Protein AF-0000000079815074 (afdb_homodimer)

Organism: NCBI:txid265959

Structure (mmCIF, N/CA/C/O backbone):
data_AF-0000000079815074-model_v1
#
loop_
_entity.id
_entity.type
_entity.pdbx_description
1 polymer 'Uncharacterized protein'
#
loop_
_atom_site.group_PDB
_atom_site.id
_atom_site.type_symbol
_atom_site.label_atom_id
_atom_site.label_alt_id
_atom_site.label_comp_id
_atom_site.label_asym_id
_atom_site.label_entity_id
_atom_site.label_seq_id
_atom_site.pdbx_PDB_ins_code
_atom_site.Cartn_x
_atom_site.Cartn_y
_atom_site.Cartn_z
_atom_site.occupancy
_atom_site.B_iso_or_equiv
_atom_site.auth_seq_id
_atom_site.auth_comp_id
_atom_site.auth_asym_id
_atom_site.auth_atom_id
_atom_site.pdbx_PDB_model_num
ATOM 1 N N . MET A 1 1 ? 17.203 -16.328 -43.562 1 26.14 1 MET A N 1
ATOM 2 C CA . MET A 1 1 ? 16.719 -14.969 -43.312 1 26.14 1 MET A CA 1
ATOM 3 C C . MET A 1 1 ? 17.016 -14.547 -41.875 1 26.14 1 MET A C 1
ATOM 5 O O . MET A 1 1 ? 16.625 -15.234 -40.938 1 26.14 1 MET A O 1
ATOM 9 N N . ASN A 1 2 ? 18.062 -13.672 -41.562 1 26.28 2 ASN A N 1
ATOM 10 C CA . ASN A 1 2 ? 18.766 -13.297 -40.312 1 26.28 2 ASN A CA 1
ATOM 11 C C . ASN A 1 2 ? 17.875 -12.516 -39.375 1 26.28 2 ASN A C 1
ATOM 13 O O . ASN A 1 2 ? 17.391 -11.43 -39.719 1 26.28 2 ASN A O 1
ATOM 17 N N . VAL A 1 3 ? 17.094 -13.117 -38.5 1 28 3 VAL A N 1
ATOM 18 C CA . VAL A 1 3 ? 16.234 -12.484 -37.5 1 28 3 VAL A CA 1
ATOM 19 C C . VAL A 1 3 ? 17.047 -11.453 -36.719 1 28 3 VAL A C 1
ATOM 21 O O . VAL A 1 3 ? 17.969 -11.812 -36 1 28 3 VAL A O 1
ATOM 24 N N . LEU A 1 4 ? 17.375 -10.25 -37.281 1 28.8 4 LEU A N 1
ATOM 25 C CA . LEU A 1 4 ? 18.016 -9.094 -36.688 1 28.8 4 LEU A CA 1
ATOM 26 C C . LEU A 1 4 ? 17.406 -8.797 -35.312 1 28.8 4 LEU A C 1
ATOM 28 O O . LEU A 1 4 ? 16.188 -8.648 -35.188 1 28.8 4 LEU A O 1
ATOM 32 N N . ASP A 1 5 ? 17.922 -9.336 -34.25 1 31.52 5 ASP A N 1
ATOM 33 C CA . ASP A 1 5 ? 17.766 -9.078 -32.812 1 31.52 5 ASP A CA 1
ATOM 34 C C . ASP A 1 5 ? 17.766 -7.582 -32.531 1 31.52 5 ASP A C 1
ATOM 36 O O . ASP A 1 5 ? 18.812 -6.93 -32.562 1 31.52 5 ASP A O 1
ATOM 40 N N . GLU A 1 6 ? 17 -6.742 -33.312 1 31.42 6 GLU A N 1
ATOM 41 C CA . GLU A 1 6 ? 16.984 -5.289 -33.156 1 31.42 6 GLU A CA 1
ATOM 42 C C . GLU A 1 6 ? 16.875 -4.91 -31.672 1 31.42 6 GLU A C 1
ATOM 44 O O . GLU A 1 6 ? 15.844 -5.176 -31.031 1 31.42 6 GLU A O 1
ATOM 49 N N . ASP A 1 7 ? 17.891 -5.047 -30.844 1 33.16 7 ASP A N 1
ATOM 50 C CA . ASP A 1 7 ? 18.203 -4.234 -29.672 1 33.16 7 ASP A CA 1
ATOM 51 C C . ASP A 1 7 ? 17.734 -2.795 -29.859 1 33.16 7 ASP A C 1
ATOM 53 O O . ASP A 1 7 ? 18.453 -1.977 -30.453 1 33.16 7 ASP A O 1
ATOM 57 N N . GLU A 1 8 ? 16.641 -2.494 -30.531 1 34.41 8 GLU A N 1
ATOM 58 C CA . GLU A 1 8 ? 16.219 -1.097 -30.609 1 34.41 8 GLU A CA 1
ATOM 59 C C . GLU A 1 8 ? 16.578 -0.342 -29.328 1 34.41 8 GLU A C 1
ATOM 61 O O . GLU A 1 8 ? 16.266 -0.802 -28.219 1 34.41 8 GLU A O 1
ATOM 66 N N . LEU A 1 9 ? 17.625 0.493 -29.297 1 34.78 9 LEU A N 1
ATOM 67 C CA . LEU A 1 9 ? 18.062 1.602 -28.453 1 34.78 9 LEU A CA 1
ATOM 68 C C . LEU A 1 9 ? 16.859 2.375 -27.922 1 34.78 9 LEU A C 1
ATOM 70 O O . LEU A 1 9 ? 16.25 3.162 -28.641 1 34.78 9 LEU A O 1
ATOM 74 N N . VAL A 1 10 ? 15.773 1.826 -27.594 1 36.22 10 VAL A N 1
ATOM 75 C CA . VAL A 1 10 ? 14.812 2.719 -26.953 1 36.22 10 VAL A CA 1
ATOM 76 C C . VAL A 1 10 ? 15.555 3.754 -26.109 1 36.22 10 VAL A C 1
ATOM 78 O O . VAL A 1 10 ? 16.094 3.43 -25.047 1 36.22 10 VAL A O 1
ATOM 81 N N . PHE A 1 11 ? 16.359 4.578 -26.641 1 40.69 11 PHE A N 1
ATOM 82 C CA . PHE A 1 11 ? 16.828 5.844 -26.078 1 40.69 11 PHE A CA 1
ATOM 83 C C . PHE A 1 11 ? 15.742 6.5 -25.234 1 40.69 11 PHE A C 1
ATOM 85 O O . PHE A 1 11 ? 15.016 7.367 -25.719 1 40.69 11 PHE A O 1
ATOM 92 N N . GLY A 1 12 ? 14.766 5.887 -24.828 1 44.97 12 GLY A N 1
ATOM 93 C CA . GLY A 1 12 ? 13.75 6.59 -24.047 1 44.97 12 GLY A CA 1
ATOM 94 C C . GLY A 1 12 ? 14.336 7.59 -23.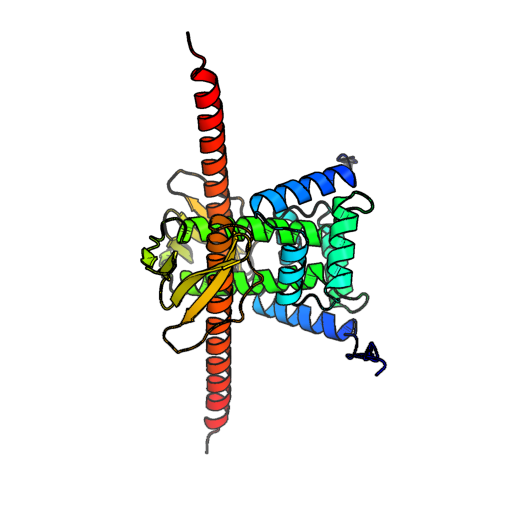062 1 44.97 12 GLY A C 1
ATOM 95 O O . GLY A 1 12 ? 15.469 7.43 -22.609 1 44.97 12 GLY A O 1
ATOM 96 N N . ASN A 1 13 ? 14.219 8.844 -23.312 1 55 13 ASN A N 1
ATOM 97 C CA . ASN A 1 13 ? 14.68 9.969 -22.5 1 55 13 ASN A CA 1
ATOM 98 C C . ASN A 1 13 ? 14.789 9.602 -21.031 1 55 13 ASN A C 1
ATOM 100 O O . ASN A 1 13 ? 13.789 9.242 -20.391 1 55 13 ASN A O 1
ATOM 104 N N . GLU A 1 14 ? 15.992 9.062 -20.688 1 79.56 14 GLU A N 1
ATOM 105 C CA . GLU A 1 14 ? 16.312 8.773 -19.297 1 79.56 14 GLU A CA 1
ATOM 106 C C . GLU A 1 14 ? 15.797 9.875 -18.359 1 79.56 14 GLU A C 1
ATOM 108 O O . GLU A 1 14 ? 16.016 11.055 -18.625 1 79.56 14 GLU A O 1
ATOM 113 N N . ARG A 1 15 ? 14.953 9.594 -17.609 1 88.06 15 ARG A N 1
ATOM 114 C CA . ARG A 1 15 ? 14.422 10.547 -16.641 1 88.06 15 ARG A CA 1
ATOM 115 C C . ARG A 1 15 ? 15.547 11.195 -15.828 1 88.06 15 ARG A C 1
ATOM 117 O O . ARG A 1 15 ? 16.438 10.5 -15.328 1 88.06 15 ARG A O 1
ATOM 124 N N . THR A 1 16 ? 15.609 12.547 -15.875 1 94.06 16 THR A N 1
ATOM 125 C CA . THR A 1 16 ? 16.625 13.281 -15.117 1 94.06 16 THR A CA 1
ATOM 126 C C . THR A 1 16 ? 16.266 13.297 -13.633 1 94.06 16 THR A C 1
ATOM 128 O O . THR A 1 16 ? 15.148 12.961 -13.25 1 94.06 16 THR A O 1
ATOM 131 N N . ALA A 1 17 ? 17.219 13.695 -12.859 1 95.25 17 ALA A N 1
ATOM 132 C CA . ALA A 1 17 ? 16.984 13.852 -11.422 1 95.25 17 ALA A CA 1
ATOM 133 C C . ALA A 1 17 ? 15.883 14.867 -11.156 1 95.25 17 ALA A C 1
ATOM 135 O O . ALA A 1 17 ? 15.039 14.656 -10.273 1 95.25 17 ALA A O 1
ATOM 136 N N . GLU A 1 18 ? 15.883 15.859 -11.969 1 95.06 18 GLU A N 1
ATOM 137 C CA . GLU A 1 18 ? 14.891 16.906 -11.789 1 95.06 18 GLU A CA 1
ATOM 138 C C . GLU A 1 18 ? 13.492 16.422 -12.141 1 95.06 18 GLU A C 1
ATOM 140 O O . GLU A 1 18 ? 12.523 16.75 -11.453 1 95.06 18 GLU A O 1
ATOM 145 N N . ASP A 1 19 ? 13.422 15.711 -13.172 1 95.06 19 ASP A N 1
ATOM 146 C CA . ASP A 1 19 ? 12.133 15.133 -13.562 1 95.06 19 ASP A CA 1
ATOM 147 C C . ASP A 1 19 ? 11.578 14.242 -12.453 1 95.06 19 ASP A C 1
ATOM 149 O O . ASP A 1 19 ? 10.398 14.328 -12.109 1 95.06 19 ASP A O 1
ATOM 153 N N . LEU A 1 20 ? 12.414 13.445 -11.961 1 96.81 20 LEU A N 1
ATOM 154 C CA . LEU A 1 20 ? 12.016 12.492 -10.93 1 96.81 20 LEU A CA 1
ATOM 155 C C . LEU A 1 20 ? 11.656 13.219 -9.633 1 96.81 20 LEU A C 1
ATOM 157 O O . LEU A 1 20 ? 10.703 12.836 -8.953 1 96.81 20 LEU A O 1
ATOM 161 N N . ALA A 1 21 ? 12.398 14.227 -9.352 1 97.38 21 ALA A N 1
ATOM 162 C CA . ALA A 1 21 ? 12.086 15.039 -8.18 1 97.38 21 ALA A CA 1
ATOM 163 C C . ALA A 1 21 ? 10.711 15.688 -8.312 1 97.38 21 ALA A C 1
ATOM 165 O O . ALA A 1 21 ? 9.938 15.719 -7.352 1 97.38 21 ALA A O 1
ATOM 166 N N . ALA A 1 22 ? 10.422 16.156 -9.438 1 97.06 22 ALA A N 1
ATOM 167 C CA . ALA A 1 22 ? 9.117 16.766 -9.68 1 97.06 22 ALA A CA 1
ATOM 168 C C . ALA A 1 22 ? 7.996 15.75 -9.492 1 97.06 22 ALA A C 1
ATOM 170 O O . ALA A 1 22 ? 6.961 16.062 -8.898 1 97.06 22 ALA A O 1
ATOM 171 N N . ASP A 1 23 ? 8.242 14.594 -10.008 1 95.5 23 ASP A N 1
ATOM 172 C CA . ASP A 1 23 ? 7.27 13.516 -9.836 1 95.5 23 ASP A CA 1
ATOM 173 C C . ASP A 1 23 ? 7.051 13.203 -8.359 1 95.5 23 ASP A C 1
ATOM 175 O O . ASP A 1 23 ? 5.91 13.023 -7.918 1 95.5 23 ASP A O 1
ATOM 179 N N . MET A 1 24 ? 8.125 13.156 -7.652 1 97.06 24 MET A N 1
ATOM 180 C CA . MET A 1 24 ? 8.055 12.875 -6.223 1 97.06 24 MET A CA 1
ATOM 181 C C . MET A 1 24 ? 7.328 13.992 -5.48 1 97.06 24 MET A C 1
ATOM 183 O O . MET A 1 24 ? 6.5 13.727 -4.609 1 97.06 24 MET A O 1
ATOM 187 N N . ARG A 1 25 ? 7.586 15.203 -5.824 1 97.31 25 ARG A N 1
ATOM 188 C CA . ARG A 1 25 ? 6.906 16.344 -5.203 1 97.31 25 ARG A CA 1
ATOM 189 C C . ARG A 1 25 ? 5.406 16.281 -5.473 1 97.31 25 ARG A C 1
ATOM 191 O O . ARG A 1 25 ? 4.602 16.562 -4.574 1 97.31 25 ARG A O 1
ATOM 198 N N . ARG A 1 26 ? 5.035 15.922 -6.656 1 95.56 26 ARG A N 1
ATOM 199 C CA . ARG A 1 26 ? 3.623 15.797 -7.004 1 95.56 26 ARG A CA 1
ATOM 200 C C . ARG A 1 26 ? 2.953 14.703 -6.188 1 95.56 26 ARG A C 1
ATOM 202 O O . ARG A 1 26 ? 1.833 14.875 -5.703 1 95.56 26 ARG A O 1
ATOM 209 N N . ALA A 1 27 ? 3.645 13.625 -6.066 1 95.19 27 ALA A N 1
ATOM 210 C CA . ALA A 1 27 ? 3.098 12.508 -5.297 1 95.19 27 ALA A CA 1
ATOM 211 C C . ALA A 1 27 ? 2.92 12.891 -3.83 1 95.19 27 ALA A C 1
ATOM 213 O O . ALA A 1 27 ? 1.887 12.594 -3.225 1 95.19 27 ALA A O 1
ATOM 214 N N . LEU A 1 28 ? 3.932 13.539 -3.273 1 94.62 28 LEU A N 1
ATOM 215 C CA . LEU A 1 28 ? 3.836 13.961 -1.883 1 94.62 28 LEU A CA 1
ATOM 216 C C . LEU A 1 28 ? 2.711 14.977 -1.702 1 94.62 28 LEU A C 1
ATOM 218 O O . LEU A 1 28 ? 2.004 14.953 -0.691 1 94.62 28 LEU A O 1
ATOM 222 N N . ALA A 1 29 ? 2.547 15.828 -2.693 1 92.44 29 ALA A N 1
ATOM 223 C CA . ALA A 1 29 ? 1.45 16.797 -2.648 1 92.44 29 ALA A CA 1
ATOM 224 C C . ALA A 1 29 ? 0.098 16.078 -2.658 1 92.44 29 ALA A C 1
ATOM 226 O O . ALA A 1 29 ? -0.805 16.453 -1.901 1 92.44 29 ALA A O 1
ATOM 227 N N . ASN A 1 30 ? -0.013 15.086 -3.465 1 88.94 30 ASN A N 1
ATOM 228 C CA . ASN A 1 30 ? -1.236 14.289 -3.51 1 88.94 30 ASN A CA 1
ATOM 229 C C . ASN A 1 30 ? -1.518 13.617 -2.17 1 88.94 30 ASN A C 1
ATOM 231 O O . ASN A 1 30 ? -2.674 13.484 -1.77 1 88.94 30 ASN A O 1
ATOM 235 N N . LEU A 1 31 ? -0.502 13.227 -1.513 1 90.81 31 LEU A N 1
ATOM 236 C CA . LEU A 1 31 ? -0.623 12.578 -0.213 1 90.81 31 LEU A CA 1
ATOM 237 C C . LEU A 1 31 ? -0.876 13.602 0.887 1 90.81 31 LEU A C 1
ATOM 239 O O . LEU A 1 31 ? -1.298 13.25 1.989 1 90.81 31 LEU A O 1
ATOM 243 N N . GLN A 1 32 ? -0.434 14.891 0.529 1 88.88 32 GLN A N 1
ATOM 244 C CA . GLN A 1 32 ? -0.38 15.938 1.542 1 88.88 32 GLN A CA 1
ATOM 245 C C . GLN A 1 32 ? 0.582 15.57 2.668 1 88.88 32 GLN A C 1
ATOM 247 O O . GLN A 1 32 ? 0.253 15.719 3.846 1 88.88 32 GLN A O 1
ATOM 252 N N . TRP A 1 33 ? 1.681 14.992 2.277 1 90.38 33 TRP A N 1
ATOM 253 C CA . TRP A 1 33 ? 2.729 14.586 3.205 1 90.38 33 TRP A CA 1
ATOM 254 C C . TRP A 1 33 ? 3.961 15.469 3.066 1 90.38 33 TRP A C 1
ATOM 256 O O . TRP A 1 33 ? 4.316 15.883 1.959 1 90.38 33 TRP A O 1
ATOM 266 N N . THR A 1 34 ? 4.535 15.695 4.207 1 91.19 34 THR A N 1
ATOM 267 C CA . THR A 1 34 ? 5.875 16.266 4.207 1 91.19 34 THR A CA 1
ATOM 268 C C . THR A 1 34 ? 6.93 15.172 4.082 1 91.19 34 THR A C 1
ATOM 270 O O . THR A 1 34 ? 6.625 13.992 4.254 1 91.19 34 THR A O 1
ATOM 273 N N . PRO A 1 35 ? 8.125 15.594 3.779 1 95.38 35 PRO A N 1
ATOM 274 C CA . PRO A 1 35 ? 9.203 14.602 3.781 1 95.38 35 PRO A CA 1
ATOM 275 C C . PRO A 1 35 ? 9.32 13.867 5.113 1 95.38 35 PRO A C 1
ATOM 277 O O . PRO A 1 35 ? 9.633 12.672 5.137 1 95.38 35 PRO A O 1
ATOM 280 N N . VAL A 1 36 ? 9.031 14.492 6.141 1 93.38 36 VAL A N 1
ATOM 281 C CA . VAL A 1 36 ? 9.117 13.906 7.473 1 93.38 36 VAL A CA 1
ATOM 282 C C . VAL A 1 36 ? 8.047 12.82 7.629 1 93.38 36 VAL A C 1
ATOM 284 O O . VAL A 1 36 ? 8.312 11.75 8.188 1 93.38 36 VAL A O 1
ATOM 287 N N . ASP A 1 37 ? 6.875 13.07 7.105 1 89.38 37 ASP A N 1
ATOM 288 C CA . ASP A 1 37 ? 5.809 12.07 7.152 1 89.38 37 ASP A CA 1
ATOM 289 C C . ASP A 1 37 ? 6.203 10.805 6.395 1 89.38 37 ASP A C 1
ATOM 291 O O . ASP A 1 37 ? 5.941 9.695 6.855 1 89.38 37 ASP A O 1
ATOM 295 N N . LEU A 1 38 ? 6.777 11.023 5.289 1 95 38 LEU A N 1
ATOM 296 C CA . LEU A 1 38 ? 7.227 9.883 4.492 1 95 38 LEU A CA 1
ATOM 297 C C . LEU A 1 38 ? 8.297 9.094 5.234 1 95 38 LEU A C 1
ATOM 299 O O . LEU A 1 38 ? 8.258 7.859 5.262 1 95 38 LEU A O 1
ATOM 303 N N . ALA A 1 39 ? 9.211 9.797 5.82 1 96.12 39 ALA A N 1
ATOM 304 C CA . ALA A 1 39 ? 10.258 9.133 6.594 1 96.12 39 ALA A CA 1
ATOM 305 C C . ALA A 1 39 ? 9.656 8.305 7.727 1 96.12 39 ALA A C 1
ATOM 307 O O . ALA A 1 39 ? 10.062 7.16 7.949 1 96.12 39 ALA A O 1
ATOM 308 N N . ASP A 1 40 ? 8.688 8.859 8.367 1 90.88 40 ASP A N 1
ATOM 309 C CA . ASP A 1 40 ? 8.008 8.141 9.445 1 90.88 40 ASP A CA 1
ATOM 310 C C . ASP A 1 40 ? 7.34 6.875 8.93 1 90.88 40 ASP A C 1
ATOM 312 O O . ASP A 1 40 ? 7.414 5.82 9.562 1 90.88 40 ASP A O 1
ATOM 316 N N . ARG A 1 41 ? 6.711 7.02 7.848 1 91.62 41 ARG A N 1
ATOM 317 C CA . ARG A 1 41 ? 6.035 5.867 7.258 1 91.62 41 ARG A CA 1
ATOM 318 C C . ARG A 1 41 ? 7.035 4.777 6.887 1 91.62 41 ARG A C 1
ATOM 320 O O . ARG A 1 41 ? 6.789 3.592 7.121 1 91.62 41 ARG A O 1
ATOM 327 N N . MET A 1 42 ? 8.125 5.16 6.312 1 95.69 42 MET A N 1
ATOM 328 C CA . MET A 1 42 ? 9.156 4.199 5.918 1 95.69 42 MET A CA 1
ATOM 329 C C . MET A 1 42 ? 9.695 3.453 7.133 1 95.69 42 MET A C 1
ATOM 331 O O . MET A 1 42 ? 9.844 2.23 7.098 1 95.69 42 MET A O 1
ATOM 335 N N . VAL A 1 43 ? 9.867 4.133 8.219 1 93.19 43 VAL A N 1
ATOM 336 C CA . VAL A 1 43 ? 10.32 3.5 9.453 1 93.19 43 VAL A CA 1
ATOM 337 C C . VAL A 1 43 ? 9.266 2.504 9.938 1 93.19 43 VAL A C 1
ATOM 339 O O . VAL A 1 43 ? 9.594 1.368 10.289 1 93.19 43 VAL A O 1
ATOM 342 N N . SER A 1 44 ? 8.055 2.928 9.891 1 88.19 44 SER A N 1
ATOM 343 C CA . SER A 1 44 ? 6.973 2.07 10.367 1 88.19 44 SER A CA 1
ATOM 344 C C . SER A 1 44 ? 6.84 0.815 9.508 1 88.19 44 SER A C 1
ATOM 346 O O . SER A 1 44 ? 6.309 -0.199 9.961 1 88.19 44 SER A O 1
ATOM 348 N N . LEU A 1 45 ? 7.367 0.902 8.32 1 92.12 45 LEU A N 1
ATOM 349 C CA . LEU A 1 45 ? 7.254 -0.216 7.387 1 92.12 45 LEU A CA 1
ATOM 350 C C . LEU A 1 45 ? 8.508 -1.081 7.422 1 92.12 45 LEU A C 1
ATOM 352 O O . LEU A 1 45 ? 8.641 -2.018 6.633 1 92.12 45 LEU A O 1
ATOM 356 N N . GLY A 1 46 ? 9.453 -0.666 8.258 1 91 46 GLY A N 1
ATOM 357 C CA . GLY A 1 46 ? 10.57 -1.571 8.492 1 91 46 GLY A CA 1
ATOM 358 C C . GLY A 1 46 ? 11.867 -1.087 7.875 1 91 46 GLY A C 1
ATOM 359 O O . GLY A 1 46 ? 12.859 -1.823 7.84 1 91 46 GLY A O 1
ATOM 360 N N . ASP A 1 47 ? 11.867 0.106 7.219 1 95.38 47 ASP A N 1
ATOM 361 C CA . ASP A 1 47 ? 13.164 0.674 6.855 1 95.38 47 ASP A CA 1
ATOM 362 C C . ASP A 1 47 ? 14.094 0.734 8.062 1 95.38 47 ASP A C 1
ATOM 364 O O . ASP A 1 47 ? 13.805 1.422 9.047 1 95.38 47 ASP A O 1
ATOM 368 N N . TYR A 1 48 ? 15.188 0.053 7.945 1 95.44 48 TYR A N 1
ATOM 369 C CA . TYR A 1 48 ? 16.047 -0.199 9.102 1 95.44 48 TYR A CA 1
ATOM 370 C C . TYR A 1 48 ? 17 0.966 9.336 1 95.44 48 TYR A C 1
ATOM 372 O O . TYR A 1 48 ? 17.703 1 10.344 1 95.44 48 TYR A O 1
ATOM 380 N N . ARG A 1 49 ? 17.094 1.915 8.414 1 94.62 49 ARG A N 1
ATOM 381 C CA . ARG A 1 49 ? 17.969 3.072 8.602 1 94.62 49 ARG A CA 1
ATOM 382 C C . ARG A 1 49 ? 17.391 4.031 9.641 1 94.62 49 ARG A C 1
ATOM 384 O O . ARG A 1 49 ? 16.203 3.961 9.961 1 94.62 49 ARG A O 1
ATOM 391 N N . SER A 1 50 ? 18.234 4.824 10.094 1 94.81 50 SER A N 1
ATOM 392 C CA . SER A 1 50 ? 17.75 5.828 11.031 1 94.81 50 SER A CA 1
ATOM 393 C C . SER A 1 50 ? 16.812 6.82 10.336 1 94.81 50 SER A C 1
ATOM 395 O O . SER A 1 50 ? 16.984 7.113 9.156 1 94.81 50 SER A O 1
ATOM 397 N N . ARG A 1 51 ? 15.953 7.383 11.109 1 93.75 51 ARG A N 1
ATOM 398 C CA . ARG A 1 51 ? 15.023 8.383 10.594 1 93.75 51 ARG A CA 1
ATOM 399 C C . ARG A 1 51 ? 15.773 9.555 9.961 1 93.75 51 ARG A C 1
ATOM 401 O O . ARG A 1 51 ? 15.383 10.055 8.906 1 93.75 51 ARG A O 1
ATOM 408 N N . LYS A 1 52 ? 16.781 9.969 10.625 1 96 52 LYS A N 1
ATOM 409 C CA . LYS A 1 52 ? 17.594 11.078 10.125 1 96 52 LYS A CA 1
ATOM 410 C C . LYS A 1 52 ? 18.188 10.758 8.758 1 96 52 LYS A C 1
ATOM 412 O O . LYS A 1 52 ? 18.156 11.602 7.855 1 96 52 LYS A O 1
ATOM 417 N N . THR A 1 53 ? 18.688 9.578 8.594 1 96.81 53 THR A N 1
ATOM 418 C CA . THR A 1 53 ? 19.281 9.141 7.328 1 96.81 53 THR A CA 1
ATOM 419 C C . THR A 1 53 ? 18.219 9.078 6.23 1 96.81 53 THR A C 1
ATOM 421 O O . THR A 1 53 ? 18.453 9.523 5.109 1 96.81 53 THR A O 1
ATOM 424 N N . ILE A 1 54 ? 17.062 8.547 6.574 1 97.88 54 ILE A N 1
ATOM 425 C CA . ILE A 1 54 ? 15.969 8.438 5.621 1 97.88 54 ILE A CA 1
ATOM 426 C C . ILE A 1 54 ? 15.555 9.828 5.148 1 97.88 54 ILE A C 1
ATOM 428 O O . ILE A 1 54 ? 15.453 10.078 3.947 1 97.88 54 I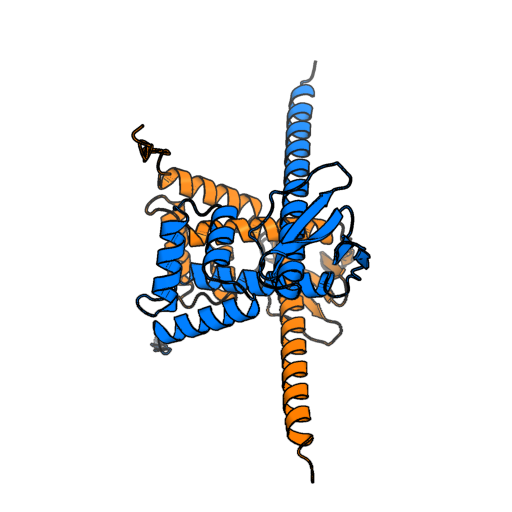LE A O 1
ATOM 432 N N . LEU A 1 55 ? 15.43 10.68 6.125 1 97.81 55 LEU A N 1
ATOM 433 C CA . LEU A 1 55 ? 14.969 12.031 5.82 1 97.81 55 LEU A CA 1
ATOM 434 C C . LEU A 1 55 ? 15.984 12.766 4.953 1 97.81 55 LEU A C 1
ATOM 436 O O . LEU A 1 55 ? 15.609 13.453 4 1 97.81 55 LEU A O 1
ATOM 440 N N . ARG A 1 56 ? 17.203 12.641 5.273 1 97.81 56 ARG A N 1
ATOM 441 C CA . ARG A 1 56 ? 18.25 13.25 4.461 1 97.81 56 ARG A CA 1
ATOM 442 C C . ARG A 1 56 ? 18.188 12.75 3.021 1 97.81 56 ARG A C 1
ATOM 444 O O . ARG A 1 56 ? 18.297 13.531 2.078 1 97.81 56 ARG A O 1
ATOM 451 N N . GLY A 1 57 ? 18.031 11.438 2.846 1 97.44 57 GLY A N 1
ATOM 452 C CA . GLY A 1 57 ? 17.922 10.859 1.517 1 97.44 57 GLY A CA 1
ATOM 453 C C . GLY A 1 57 ? 16.719 11.391 0.745 1 97.44 57 GLY A C 1
ATOM 454 O O . GLY A 1 57 ? 16.828 11.688 -0.446 1 97.44 57 GLY A O 1
ATOM 455 N N . ILE A 1 58 ? 15.633 11.516 1.396 1 98.25 58 ILE A N 1
ATOM 456 C CA . ILE A 1 58 ? 14.422 12.047 0.783 1 98.25 58 ILE A CA 1
ATOM 457 C C . ILE A 1 58 ? 14.656 13.484 0.326 1 98.25 58 ILE A C 1
ATOM 459 O O . ILE A 1 58 ? 14.336 13.836 -0.81 1 98.25 58 ILE A O 1
ATOM 463 N N . ASN A 1 59 ? 15.273 14.266 1.189 1 98.19 59 ASN A N 1
ATOM 464 C CA . ASN A 1 59 ? 15.484 15.68 0.885 1 98.19 59 ASN A CA 1
ATOM 465 C C . ASN A 1 59 ? 16.453 15.867 -0.276 1 98.19 59 ASN A C 1
ATOM 467 O O . ASN A 1 59 ? 16.234 16.703 -1.153 1 98.19 59 ASN A O 1
ATOM 471 N N . ARG A 1 60 ? 17.5 15.109 -0.326 1 98 60 ARG A N 1
ATOM 472 C CA . ARG A 1 60 ? 18.453 15.18 -1.427 1 98 60 ARG A CA 1
ATOM 473 C C . ARG A 1 60 ? 17.781 14.836 -2.754 1 98 60 ARG A C 1
ATOM 475 O O . ARG A 1 60 ? 18.078 15.453 -3.781 1 98 60 ARG A O 1
ATOM 482 N N . ALA A 1 61 ? 16.922 13.883 -2.707 1 97.69 61 ALA A N 1
ATOM 483 C CA . ALA A 1 61 ? 16.188 13.492 -3.908 1 97.69 61 ALA A CA 1
ATOM 484 C C . ALA A 1 61 ? 15.234 14.594 -4.352 1 97.69 61 ALA A C 1
ATOM 486 O O . ALA A 1 61 ? 15.164 14.922 -5.539 1 97.69 61 ALA A O 1
ATOM 487 N N . LEU A 1 62 ? 14.594 15.156 -3.422 1 97.88 62 LEU A N 1
ATOM 488 C CA . LEU A 1 62 ? 13.617 16.188 -3.717 1 97.88 62 LEU A CA 1
ATOM 489 C C . LEU A 1 62 ? 14.297 17.453 -4.254 1 97.88 62 LEU A C 1
ATOM 491 O O . LEU A 1 62 ? 13.711 18.188 -5.047 1 97.88 62 LEU A O 1
ATOM 495 N N . ASP A 1 63 ? 15.516 17.672 -3.873 1 96.94 63 ASP A N 1
ATOM 496 C CA . ASP A 1 63 ? 16.281 18.828 -4.309 1 96.94 63 ASP A CA 1
ATOM 497 C C . ASP A 1 63 ? 16.938 18.594 -5.664 1 96.94 63 ASP A C 1
ATOM 499 O O . ASP A 1 63 ? 17.531 19.484 -6.242 1 96.94 63 ASP A O 1
ATOM 503 N N . GLY A 1 64 ? 16.844 17.406 -6.09 1 95.56 64 GLY A N 1
ATOM 504 C CA . GLY A 1 64 ? 17.422 17.078 -7.387 1 95.56 64 GLY A CA 1
ATOM 505 C C . GLY A 1 64 ? 18.906 16.797 -7.328 1 95.56 64 GLY A C 1
ATOM 506 O O . GLY A 1 64 ? 19.578 16.75 -8.359 1 95.56 64 GLY A O 1
ATOM 507 N N . GLU A 1 65 ? 19.438 16.641 -6.129 1 95.56 65 GLU A N 1
ATOM 508 C CA . GLU A 1 65 ? 20.859 16.375 -5.973 1 95.56 65 GLU A CA 1
ATOM 509 C C . GLU A 1 65 ? 21.203 14.953 -6.426 1 95.56 65 GLU A C 1
ATOM 511 O O . GLU A 1 65 ? 22.312 14.688 -6.895 1 95.56 65 GLU A O 1
ATOM 516 N N . VAL A 1 66 ? 20.266 14.062 -6.148 1 96.12 66 VAL A N 1
ATOM 517 C CA . VAL A 1 66 ? 20.391 12.68 -6.59 1 96.12 66 VAL A CA 1
ATOM 518 C C . VAL A 1 66 ? 19.078 12.227 -7.227 1 96.12 66 VAL A C 1
ATOM 520 O O . VAL A 1 66 ? 18.016 12.789 -6.941 1 96.12 66 VAL A O 1
ATOM 523 N N . LYS A 1 67 ? 19.156 11.25 -8.023 1 96.31 67 LYS A N 1
ATOM 524 C CA . LYS A 1 67 ? 17.938 10.688 -8.594 1 96.31 67 LYS A CA 1
ATOM 525 C C . LYS A 1 67 ? 17.094 10 -7.523 1 96.31 67 LYS A C 1
ATOM 527 O O . LYS A 1 67 ? 17.625 9.289 -6.668 1 96.31 67 LYS A O 1
ATOM 532 N N . VAL A 1 68 ? 15.82 10.266 -7.582 1 97.31 68 VAL A N 1
ATOM 533 C CA . VAL A 1 68 ? 14.914 9.461 -6.773 1 97.31 68 VAL A CA 1
ATOM 534 C C . VAL A 1 68 ? 15.039 7.992 -7.164 1 97.31 68 VAL A C 1
ATOM 536 O O . VAL A 1 68 ? 14.938 7.645 -8.344 1 97.31 68 VAL A O 1
ATOM 539 N N . SER A 1 69 ? 15.305 7.188 -6.211 1 97.06 69 SER A N 1
ATOM 540 C CA . SER A 1 69 ? 15.43 5.773 -6.547 1 97.06 69 SER A CA 1
ATOM 541 C C . SER A 1 69 ? 14.109 5.203 -7.055 1 97.06 69 SER A C 1
ATOM 543 O O . SER A 1 69 ? 13.039 5.672 -6.668 1 97.06 69 SER A O 1
ATOM 545 N N . GLY A 1 70 ? 14.172 4.199 -7.895 1 96.56 70 GLY A N 1
ATOM 546 C CA . GLY A 1 70 ? 12.969 3.531 -8.375 1 96.56 70 GLY A CA 1
ATOM 547 C C . GLY A 1 70 ? 12.125 2.957 -7.254 1 96.56 70 GLY A C 1
ATOM 548 O O . GLY A 1 70 ? 10.891 3.025 -7.301 1 96.56 70 GLY A O 1
ATOM 549 N N . GLU A 1 71 ? 12.766 2.457 -6.234 1 97.25 71 GLU A N 1
ATOM 550 C CA . GLU A 1 71 ? 12.078 1.876 -5.082 1 97.25 71 GLU A CA 1
ATOM 551 C C . GLU A 1 71 ? 11.289 2.936 -4.32 1 97.25 71 GLU A C 1
ATOM 553 O O . GLU A 1 71 ? 10.141 2.705 -3.936 1 97.25 71 GLU A O 1
ATOM 558 N N . LEU A 1 72 ? 11.93 4.027 -4.133 1 98 72 LEU A N 1
ATOM 559 C CA . LEU A 1 72 ? 11.266 5.109 -3.412 1 98 72 LEU A CA 1
ATOM 560 C C . LEU A 1 72 ? 10.07 5.637 -4.199 1 98 72 LEU A C 1
ATOM 562 O O . LEU A 1 72 ? 9.008 5.883 -3.627 1 98 72 LEU A O 1
ATOM 566 N N . LEU A 1 73 ? 10.273 5.785 -5.438 1 97.31 73 LEU A N 1
ATOM 567 C CA . LEU A 1 73 ? 9.18 6.254 -6.289 1 97.31 73 LEU A CA 1
ATOM 568 C C . LEU A 1 73 ? 8.016 5.277 -6.266 1 97.31 73 LEU A C 1
ATOM 570 O O . LEU A 1 73 ? 6.859 5.691 -6.125 1 97.31 73 LEU A O 1
ATOM 574 N N . ALA A 1 74 ? 8.297 4.012 -6.367 1 96.69 74 ALA A N 1
ATOM 575 C CA . ALA A 1 74 ? 7.266 2.982 -6.301 1 96.69 74 ALA A CA 1
ATOM 576 C C . ALA A 1 74 ? 6.527 3.027 -4.965 1 96.69 74 ALA A C 1
ATOM 578 O O . ALA A 1 74 ? 5.301 2.906 -4.922 1 96.69 74 ALA A O 1
ATOM 579 N N . LEU A 1 75 ? 7.27 3.191 -3.928 1 97.38 75 LEU A N 1
ATOM 580 C CA . LEU A 1 75 ? 6.672 3.25 -2.598 1 97.38 75 LEU A CA 1
ATOM 581 C C . LEU A 1 75 ? 5.711 4.43 -2.482 1 97.38 75 LEU A C 1
ATOM 583 O O . LEU A 1 75 ? 4.578 4.27 -2.031 1 97.38 75 LEU A O 1
ATOM 587 N N . VAL A 1 76 ? 6.145 5.555 -2.906 1 97.12 76 VAL A N 1
ATOM 588 C CA . VAL A 1 76 ? 5.328 6.758 -2.766 1 97.12 76 VAL A CA 1
ATOM 589 C C . VAL A 1 76 ? 4.078 6.637 -3.635 1 97.12 76 VAL A C 1
ATOM 591 O O . VAL A 1 76 ? 2.98 7.012 -3.211 1 97.12 76 VAL A O 1
ATOM 594 N N . HIS A 1 77 ? 4.234 6.09 -4.801 1 94.56 77 HIS A N 1
ATOM 595 C CA . HIS A 1 77 ? 3.078 5.891 -5.668 1 94.56 77 HIS A CA 1
ATOM 596 C C . HIS A 1 77 ? 2.104 4.887 -5.062 1 94.56 77 HIS A C 1
ATOM 598 O O . HIS A 1 77 ? 0.886 5.051 -5.172 1 94.56 77 HIS A O 1
ATOM 604 N N . GLN A 1 78 ? 2.625 3.902 -4.461 1 93.5 78 GLN A N 1
ATOM 605 C CA . GLN A 1 78 ? 1.764 2.961 -3.756 1 93.5 78 GLN A CA 1
ATOM 606 C C . GLN A 1 78 ? 0.995 3.652 -2.633 1 93.5 78 GLN A C 1
ATOM 608 O O . GLN A 1 78 ? -0.18 3.357 -2.404 1 93.5 78 GLN A O 1
ATOM 613 N N . MET A 1 79 ? 1.669 4.559 -1.992 1 93.19 79 MET A N 1
ATOM 614 C CA . MET A 1 79 ? 1.02 5.281 -0.901 1 93.19 79 MET A CA 1
ATOM 615 C C . MET A 1 79 ? -0.105 6.164 -1.427 1 93.19 79 MET A C 1
ATOM 617 O O . MET A 1 79 ? -1.136 6.324 -0.771 1 93.19 79 MET A O 1
ATOM 621 N N . VAL A 1 80 ? 0.101 6.727 -2.562 1 92.19 80 VAL A N 1
ATOM 622 C CA . VAL A 1 80 ? -0.937 7.551 -3.17 1 92.19 80 VAL A CA 1
ATOM 623 C C . VAL A 1 80 ? -2.164 6.695 -3.477 1 92.19 80 VAL A C 1
ATOM 625 O O . VAL A 1 80 ? -3.295 7.098 -3.195 1 92.19 80 VAL A O 1
ATOM 628 N N . ARG A 1 81 ? -1.913 5.52 -4.051 1 88.88 81 ARG A N 1
ATOM 629 C CA . ARG A 1 81 ? -3.008 4.598 -4.34 1 88.88 81 ARG A CA 1
ATOM 630 C C . ARG A 1 81 ? -3.73 4.184 -3.064 1 88.88 81 ARG A C 1
ATOM 632 O O . ARG A 1 81 ? -4.961 4.109 -3.037 1 88.88 81 ARG A O 1
ATOM 639 N N . PHE A 1 82 ? -2.973 3.988 -2.104 1 88 82 PHE A N 1
ATOM 640 C CA . PHE A 1 82 ? -3.504 3.617 -0.798 1 88 82 PHE A CA 1
ATOM 641 C C . PHE A 1 82 ? -4.387 4.727 -0.239 1 88 82 PHE A C 1
ATOM 643 O O . PHE A 1 82 ? -5.496 4.465 0.231 1 88 82 PHE A O 1
ATOM 650 N N . LYS A 1 83 ? -3.93 5.852 -0.279 1 88.75 83 LYS A N 1
ATOM 651 C CA . LYS A 1 83 ? -4.703 6.988 0.206 1 88.75 83 LYS A CA 1
ATOM 652 C C . LYS A 1 83 ? -6.016 7.125 -0.557 1 88.75 83 LYS A C 1
ATOM 654 O O . LYS A 1 83 ? -7.062 7.398 0.039 1 88.75 83 LYS A O 1
ATOM 659 N N . ARG A 1 84 ? -5.941 7.012 -1.831 1 87.81 84 ARG A N 1
ATOM 660 C CA . ARG A 1 84 ? -7.145 7.113 -2.65 1 87.81 84 ARG A CA 1
ATOM 661 C C . ARG A 1 84 ? -8.195 6.09 -2.219 1 87.81 84 ARG A C 1
ATOM 663 O O . ARG A 1 84 ? -9.383 6.41 -2.133 1 87.81 84 ARG A O 1
ATOM 670 N N . ARG A 1 85 ? -7.801 4.973 -1.942 1 84.5 85 ARG A N 1
ATOM 671 C CA . ARG A 1 85 ? -8.703 3.928 -1.48 1 84.5 85 ARG A CA 1
ATOM 672 C C . ARG A 1 85 ? -9.32 4.293 -0.135 1 84.5 85 ARG A C 1
ATOM 674 O O . ARG A 1 85 ? -10.523 4.086 0.082 1 84.5 85 ARG A O 1
ATOM 681 N N . LEU A 1 86 ? -8.445 4.75 0.723 1 87.75 86 LEU A N 1
ATOM 682 C CA . LEU A 1 86 ? -8.938 5.129 2.043 1 87.75 86 LEU A CA 1
ATOM 683 C C . LEU A 1 86 ? -9.992 6.227 1.937 1 87.75 86 LEU A C 1
ATOM 685 O O . LEU A 1 86 ? -11.016 6.18 2.623 1 87.75 86 LEU A O 1
ATOM 689 N N . LEU A 1 87 ? -9.719 7.133 1.06 1 87.06 87 LEU A N 1
ATOM 690 C CA . LEU A 1 87 ? -10.656 8.234 0.881 1 87.06 87 LEU A CA 1
ATOM 691 C C . LEU A 1 87 ? -11.961 7.734 0.268 1 87.06 87 LEU A C 1
ATOM 693 O O . LEU A 1 87 ? -13.039 8.227 0.609 1 87.06 87 LEU A O 1
ATOM 697 N N . ASN A 1 88 ? -11.852 6.832 -0.6 1 83.12 88 ASN A N 1
ATOM 698 C CA . ASN A 1 88 ? -13.039 6.242 -1.194 1 83.12 88 ASN A CA 1
ATOM 699 C C . ASN A 1 88 ? -13.867 5.48 -0.16 1 83.12 88 ASN A C 1
ATOM 701 O O . ASN A 1 88 ? -15.094 5.453 -0.235 1 83.12 88 ASN A O 1
ATOM 705 N N . ASN A 1 89 ? -13.25 4.855 0.742 1 83.25 89 ASN A N 1
ATOM 706 C CA . ASN A 1 89 ? -13.914 4.043 1.754 1 83.25 89 ASN A CA 1
ATOM 707 C C . ASN A 1 89 ? -14.477 4.902 2.885 1 83.25 89 ASN A C 1
ATOM 709 O O . ASN A 1 89 ? -15.547 4.617 3.414 1 83.25 89 ASN A O 1
ATOM 713 N N . TYR A 1 90 ? -13.664 5.941 3.227 1 90.19 90 TYR A N 1
ATOM 714 C CA . TYR A 1 90 ? -13.984 6.617 4.48 1 90.19 90 TYR A CA 1
ATOM 715 C C . TYR A 1 90 ? -14.234 8.102 4.246 1 90.19 90 TYR A C 1
ATOM 717 O O . TYR A 1 90 ? -14.562 8.836 5.184 1 90.19 90 TYR A O 1
ATOM 725 N N . GLY A 1 91 ? -14.086 8.586 3.098 1 86.75 91 GLY A N 1
ATOM 726 C CA . GLY A 1 91 ? -14.18 10.008 2.807 1 86.75 91 GLY A CA 1
ATOM 727 C C . GLY A 1 91 ? -15.5 10.625 3.217 1 86.75 91 GLY A C 1
ATOM 728 O O . GLY A 1 91 ? -15.578 11.82 3.506 1 86.75 91 GLY A O 1
ATOM 729 N N . ASP A 1 92 ? -16.5 9.758 3.301 1 89.69 92 ASP A N 1
ATOM 730 C CA . ASP A 1 92 ? -17.844 10.266 3.59 1 89.69 92 ASP A CA 1
ATOM 731 C C . ASP A 1 92 ? -18.188 10.102 5.066 1 89.69 92 ASP A C 1
ATOM 733 O O . ASP A 1 92 ? -19.328 10.312 5.473 1 89.69 92 ASP A O 1
ATOM 737 N N . VAL A 1 93 ? -17.203 9.75 5.781 1 93.88 93 VAL A N 1
ATOM 738 C CA . VAL A 1 93 ? -17.422 9.609 7.215 1 93.88 93 VAL A CA 1
ATOM 739 C C . VAL A 1 93 ? -17.906 10.938 7.793 1 93.88 93 VAL A C 1
ATOM 741 O O . VAL A 1 93 ? -17.375 12 7.457 1 93.88 93 VAL A O 1
ATOM 744 N N . VAL A 1 94 ? -18.938 10.828 8.609 1 95 94 VAL A N 1
ATOM 745 C CA . VAL A 1 94 ? -19.5 12.016 9.242 1 95 94 VAL A CA 1
ATOM 746 C C . VAL A 1 94 ? -18.828 12.25 10.594 1 95 94 VAL A C 1
ATOM 748 O O . VAL A 1 94 ? -18.828 11.375 11.453 1 95 94 VAL A O 1
ATOM 751 N N . TRP A 1 95 ? -18.281 13.406 10.695 1 97.12 95 TRP A N 1
ATOM 752 C CA . TRP A 1 95 ? -17.578 13.797 11.922 1 97.12 95 TRP A CA 1
ATOM 753 C C . TRP A 1 95 ? -18.484 14.641 12.82 1 97.12 95 TRP A C 1
ATOM 755 O O . TRP A 1 95 ? -19.219 15.508 12.328 1 97.12 95 TRP A O 1
ATOM 765 N N . THR A 1 96 ? -18.484 14.312 14.055 1 97.69 96 THR A N 1
ATOM 766 C CA . THR A 1 96 ? -19.203 15.109 15.047 1 97.69 96 THR A CA 1
ATOM 767 C C . THR A 1 96 ? -18.234 16 15.812 1 97.69 96 THR A C 1
ATOM 769 O O . THR A 1 96 ? -17.219 15.539 16.328 1 97.69 96 THR A O 1
ATOM 772 N N . GLU A 1 97 ? -18.625 17.25 15.875 1 97.25 97 GLU A N 1
ATOM 773 C CA . GLU A 1 97 ? -17.828 18.172 16.672 1 97.25 97 GLU A CA 1
ATOM 774 C C . GLU A 1 97 ? -18.266 18.172 18.141 1 97.25 97 GLU A C 1
ATOM 776 O O . GLU A 1 97 ? -19.453 18.266 18.438 1 97.25 97 GLU A O 1
ATOM 781 N N . LEU A 1 98 ? -17.297 17.984 18.922 1 97 98 LEU A N 1
ATOM 782 C CA . LEU A 1 98 ? -17.547 17.969 20.359 1 97 98 LEU A CA 1
ATOM 783 C C . LEU A 1 98 ? -17.375 19.375 20.969 1 97 98 LEU A C 1
ATOM 785 O O . LEU A 1 98 ? -16.906 20.281 20.281 1 97 98 LEU A O 1
ATOM 789 N N . ASP A 1 99 ? -17.719 19.562 22.203 1 96.19 99 ASP A N 1
ATOM 790 C CA . ASP A 1 99 ? -17.734 20.859 22.875 1 96.19 99 ASP A CA 1
ATOM 791 C C . ASP A 1 99 ? -16.312 21.422 23.016 1 96.19 99 ASP A C 1
ATOM 793 O O . ASP A 1 99 ? -16.125 22.641 23 1 96.19 99 ASP A O 1
ATOM 797 N N . ASP A 1 100 ? -15.391 20.547 23.031 1 95.69 100 ASP A N 1
ATOM 798 C CA . ASP A 1 100 ? -14.023 21 23.234 1 95.69 100 ASP A CA 1
ATOM 799 C C . ASP A 1 100 ? -13.336 21.281 21.891 1 95.69 100 ASP A C 1
ATOM 801 O O . ASP A 1 100 ? -12.125 21.516 21.844 1 95.69 100 ASP A O 1
ATOM 805 N N . GLY A 1 101 ? -14.094 21.234 20.875 1 96.44 101 GLY A N 1
ATOM 806 C CA . GLY A 1 101 ? -13.562 21.516 19.547 1 96.44 101 GLY A CA 1
ATOM 807 C C . GLY A 1 101 ? -13.047 20.297 18.828 1 96.44 101 GLY A C 1
ATOM 808 O O . GLY A 1 101 ? -12.648 20.359 17.672 1 96.44 101 GLY A O 1
ATOM 809 N N . SER A 1 102 ? -13.047 19.172 19.562 1 97.75 102 SER A N 1
ATOM 810 C CA . SER A 1 102 ? -12.602 17.938 18.938 1 97.75 102 SER A CA 1
ATOM 811 C C . SER A 1 102 ? -13.641 17.422 17.938 1 97.75 102 SER A C 1
ATOM 813 O O . SER A 1 102 ? -14.82 17.781 18.016 1 97.75 102 SER A O 1
ATOM 815 N N . HIS A 1 103 ? -13.148 16.688 16.984 1 98.19 103 HIS A N 1
ATOM 816 C CA . HIS A 1 103 ? -14.008 15.977 16.047 1 98.19 103 HIS A CA 1
ATOM 817 C C . HIS A 1 103 ? -13.906 14.469 16.234 1 98.19 103 HIS A C 1
ATOM 819 O O . HIS A 1 103 ? -12.805 13.922 16.344 1 98.19 103 HIS A O 1
ATOM 825 N N . THR A 1 104 ? -15.047 13.836 16.312 1 98.19 104 THR A N 1
ATOM 826 C CA . THR A 1 104 ? -15.016 12.398 16.562 1 98.19 104 THR A CA 1
ATOM 827 C C . THR A 1 104 ? -15.906 11.664 15.562 1 98.19 104 THR A C 1
ATOM 829 O O . THR A 1 104 ? -16.828 12.25 14.992 1 98.19 104 THR A O 1
ATOM 832 N N . ALA A 1 105 ? -15.531 10.438 15.227 1 97.81 105 ALA A N 1
ATOM 833 C CA . ALA A 1 105 ? -16.312 9.555 14.367 1 97.81 105 ALA A CA 1
ATOM 834 C C . ALA A 1 105 ? -16.109 8.086 14.75 1 97.81 105 ALA A C 1
ATOM 836 O O . ALA A 1 105 ? -15.055 7.73 15.281 1 97.81 105 ALA A O 1
ATOM 837 N N . ARG A 1 106 ? -17.125 7.355 14.555 1 96.38 106 ARG A N 1
ATOM 838 C CA . ARG A 1 106 ? -17 5.906 14.672 1 96.38 106 ARG A CA 1
ATOM 839 C C . ARG A 1 106 ? -16.828 5.254 13.305 1 96.38 106 ARG A C 1
ATOM 841 O O . ARG A 1 106 ? -17.656 5.453 12.414 1 96.38 106 ARG A O 1
ATOM 848 N N . ILE A 1 107 ? -15.75 4.582 13.172 1 94.19 107 ILE A N 1
ATOM 849 C CA . ILE A 1 107 ? -15.477 3.857 11.938 1 94.19 107 ILE A CA 1
ATOM 850 C C . ILE A 1 107 ? -15.227 2.383 12.25 1 94.19 107 ILE A C 1
ATOM 852 O O . ILE A 1 107 ? -14.219 2.031 12.852 1 94.19 107 ILE A O 1
ATOM 856 N N . GLU A 1 108 ? -16.172 1.532 11.789 1 89.06 108 GLU A N 1
ATOM 857 C CA . GLU A 1 108 ? -16.094 0.116 12.141 1 89.06 108 GLU A CA 1
ATOM 858 C C . GLU A 1 108 ? -15.961 -0.076 13.648 1 89.06 108 GLU A C 1
ATOM 860 O O . GLU A 1 108 ? -16.797 0.395 14.414 1 89.06 108 GLU A O 1
ATOM 865 N N . ASP A 1 109 ? -14.891 -0.685 14.141 1 92.94 109 ASP A N 1
ATOM 866 C CA . ASP A 1 109 ? -14.766 -0.974 15.57 1 92.94 109 ASP A CA 1
ATOM 867 C C . ASP A 1 109 ? -13.859 0.043 16.25 1 92.94 109 ASP A C 1
ATOM 869 O O . ASP A 1 109 ? -13.344 -0.214 17.344 1 92.94 109 ASP A O 1
ATOM 873 N N . PHE A 1 110 ? -13.711 1.182 15.602 1 96.75 110 PHE A N 1
ATOM 874 C CA . PHE A 1 110 ? -12.828 2.197 16.172 1 96.75 110 PHE A CA 1
ATOM 875 C C . PHE A 1 110 ? -13.594 3.488 16.438 1 96.75 110 PHE A C 1
ATOM 877 O O . PHE A 1 110 ? -14.5 3.846 15.68 1 96.75 110 PHE A O 1
ATOM 884 N N . ILE A 1 111 ? -13.219 4.094 17.5 1 97.56 111 ILE A N 1
ATOM 885 C CA . ILE A 1 111 ? -13.562 5.492 17.719 1 97.56 111 ILE A CA 1
ATOM 886 C C . ILE A 1 111 ? -12.367 6.379 17.391 1 97.56 111 ILE A C 1
ATOM 888 O O . ILE A 1 111 ? -11.281 6.203 17.953 1 97.56 111 ILE A O 1
ATOM 892 N N . VAL A 1 112 ? -12.57 7.27 16.469 1 98 112 VAL A N 1
ATOM 893 C CA . VAL A 1 112 ? -11.516 8.18 16.031 1 98 112 VAL A CA 1
ATOM 894 C C . VAL A 1 112 ? -11.805 9.594 16.547 1 98 112 VAL A C 1
ATOM 896 O O . VAL A 1 112 ? -12.898 10.117 16.344 1 98 112 VAL A O 1
ATOM 899 N N . THR A 1 113 ? -10.852 10.141 17.234 1 98.25 113 THR A N 1
ATOM 900 C CA . THR A 1 113 ? -11.016 11.5 17.75 1 98.25 113 THR A CA 1
ATOM 901 C C . THR A 1 113 ? -9.844 12.383 17.328 1 98.25 113 THR A C 1
ATOM 903 O O . THR A 1 113 ? -8.688 12.023 17.531 1 98.25 113 THR A O 1
ATOM 906 N N . LEU A 1 114 ? -10.117 13.438 16.672 1 98.19 114 LEU A N 1
ATOM 907 C CA . LEU A 1 114 ? -9.148 14.477 16.328 1 98.19 114 LEU A CA 1
ATOM 908 C C . LEU A 1 114 ? -9.18 15.617 17.328 1 98.19 114 LEU A C 1
ATOM 910 O O . LEU A 1 114 ? -10.195 16.312 17.453 1 98.19 114 LEU A O 1
ATOM 914 N N . VAL A 1 115 ? -8.125 15.836 18.016 1 98 115 VAL A N 1
ATOM 915 C CA . VAL A 1 115 ? -8.07 16.781 19.125 1 98 115 VAL A CA 1
ATOM 916 C C . VAL A 1 115 ? -7.273 18.016 18.719 1 98 115 VAL A C 1
ATOM 918 O O . VAL A 1 115 ? -6.109 17.906 18.328 1 98 115 VAL A O 1
ATOM 921 N N . PRO A 1 116 ? -7.887 19.188 18.812 1 97.44 116 PRO A N 1
ATOM 922 C CA . PRO A 1 116 ? -7.117 20.406 18.531 1 97.44 116 PRO A CA 1
ATOM 923 C C . PRO A 1 116 ? -6.027 20.672 19.562 1 97.44 116 PRO A C 1
ATOM 925 O O . PRO A 1 116 ? -6.234 20.438 20.75 1 97.44 116 PRO A O 1
ATOM 928 N N . LYS A 1 117 ? -4.891 21.109 19.016 1 95.5 117 LYS A N 1
ATOM 929 C CA . LYS A 1 117 ? -3.758 21.5 19.859 1 95.5 117 LYS A CA 1
ATOM 930 C C . LYS A 1 117 ? -3.307 22.922 19.547 1 95.5 117 LYS A C 1
ATOM 932 O O . LYS A 1 117 ? -3.955 23.625 18.781 1 95.5 117 LYS A O 1
ATOM 937 N N . SER A 1 118 ? -2.273 23.312 20.281 1 92.44 118 SER A N 1
ATOM 938 C CA . SER A 1 118 ? -1.772 24.672 20.094 1 92.44 118 SER A CA 1
ATOM 939 C C . SER A 1 118 ? -1.268 24.891 18.672 1 92.44 118 SER A C 1
ATOM 941 O O . SER A 1 118 ? -0.852 23.938 18.016 1 92.44 118 SER A O 1
ATOM 943 N N . LYS A 1 119 ? -1.398 26.141 18.172 1 93.38 119 LYS A N 1
ATOM 944 C CA . LYS A 1 119 ? -0.847 26.609 16.906 1 93.38 119 LYS A CA 1
ATOM 945 C C . LYS A 1 119 ? -1.534 25.922 15.727 1 93.38 119 LYS A C 1
ATOM 947 O O . LYS A 1 119 ? -0.893 25.625 14.719 1 93.38 119 LYS A O 1
ATOM 952 N N . GLY A 1 120 ? -2.803 25.547 15.992 1 92.12 120 GLY A N 1
ATOM 953 C CA . GLY A 1 120 ? -3.596 25.047 14.883 1 92.12 120 GLY A CA 1
ATOM 954 C C . GLY A 1 120 ? -3.27 23.609 14.516 1 92.12 120 GLY A C 1
ATOM 955 O O . GLY A 1 120 ? -3.639 23.141 13.438 1 92.12 120 GLY A O 1
ATOM 956 N N . ARG A 1 121 ? -2.576 22.953 15.43 1 95.19 121 ARG A N 1
ATOM 957 C CA . ARG A 1 121 ? -2.203 21.562 15.18 1 95.19 121 ARG A CA 1
ATOM 958 C C . ARG A 1 121 ? -3.256 20.594 15.727 1 95.19 121 ARG A C 1
ATOM 960 O O . ARG A 1 121 ? -4.133 21 16.484 1 95.19 121 ARG A O 1
ATOM 967 N N . TRP A 1 122 ? -3.211 19.344 15.156 1 96.94 122 TRP A N 1
ATOM 968 C CA . TRP A 1 122 ? -4.223 18.359 15.531 1 96.94 122 TRP A CA 1
ATOM 969 C C . TRP A 1 122 ? -3.578 17.031 15.898 1 96.94 122 TRP A C 1
ATOM 971 O O . TRP A 1 122 ? -2.631 16.578 15.242 1 96.94 122 TRP A O 1
ATOM 981 N N . GLN A 1 123 ? -4.129 16.453 17 1 97.12 123 GLN A N 1
ATOM 982 C CA . GLN A 1 123 ? -3.734 15.117 17.406 1 97.12 123 GLN A CA 1
ATOM 983 C C . GLN A 1 123 ? -4.758 14.078 16.953 1 97.12 123 GLN A C 1
ATOM 985 O O . GLN A 1 123 ? -5.965 14.305 17.047 1 97.12 123 GLN A O 1
ATOM 990 N N . VAL A 1 124 ? -4.234 12.977 16.422 1 96.69 124 VAL A N 1
ATOM 991 C CA . VAL A 1 124 ? -5.098 11.891 15.961 1 96.69 124 VAL A CA 1
ATOM 992 C C . VAL A 1 124 ? -5.102 10.766 17 1 96.69 124 VAL A C 1
ATOM 994 O O . VAL A 1 124 ? -4.059 10.18 17.297 1 96.69 124 VAL A O 1
ATOM 997 N N . ASN A 1 125 ? -6.289 10.5 17.516 1 97 125 ASN A N 1
ATOM 998 C CA . ASN A 1 125 ? -6.465 9.422 18.484 1 97 125 ASN A CA 1
ATOM 999 C C . ASN A 1 125 ? -7.438 8.359 17.969 1 97 125 ASN A C 1
ATOM 1001 O O . ASN A 1 125 ? -8.5 8.688 17.453 1 97 125 ASN A O 1
ATOM 1005 N N . LEU A 1 126 ? -7.008 7.141 18.062 1 97.38 126 LEU A N 1
ATOM 1006 C CA . LEU A 1 126 ? -7.879 6.016 17.719 1 97.38 126 LEU A CA 1
ATOM 1007 C C . LEU A 1 126 ? -7.98 5.047 18.891 1 97.38 126 LEU A C 1
ATOM 1009 O O . LEU A 1 126 ? -6.98 4.758 19.562 1 97.38 126 LEU A O 1
ATOM 1013 N N . THR A 1 127 ? -9.188 4.578 19.141 1 96.94 127 THR A N 1
ATOM 1014 C CA . THR A 1 127 ? -9.398 3.539 20.141 1 96.94 127 THR A CA 1
ATOM 1015 C C . THR A 1 127 ? -10.297 2.436 19.594 1 96.94 127 THR A C 1
ATOM 1017 O O . THR A 1 127 ? -11.398 2.709 19.109 1 96.94 127 THR A O 1
ATOM 1020 N N . HIS A 1 128 ? -9.836 1.256 19.672 1 96.31 128 HIS A N 1
ATOM 1021 C CA . HIS A 1 128 ? -10.609 0.089 19.266 1 96.31 128 HIS A CA 1
ATOM 1022 C C . HIS A 1 128 ? -11.57 -0.35 20.359 1 96.31 128 HIS A C 1
ATOM 1024 O O . HIS A 1 128 ? -11.328 -0.101 21.547 1 96.31 128 HIS A O 1
ATOM 1030 N N . SER A 1 129 ? -12.562 -1.089 20 1 94.5 129 SER A N 1
ATOM 1031 C CA . SER A 1 129 ? -13.57 -1.571 20.953 1 94.5 129 SER A CA 1
ATOM 1032 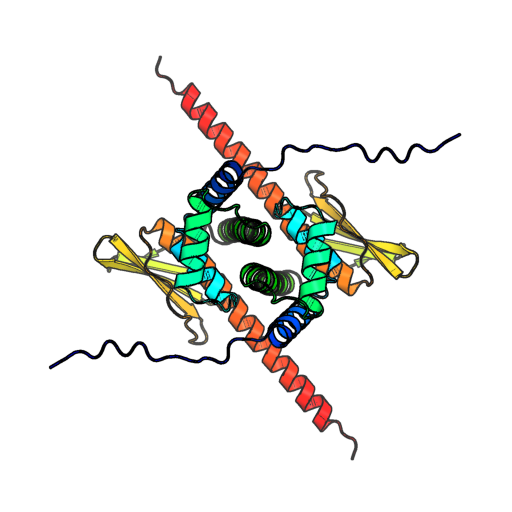C C . SER A 1 129 ? -12.953 -2.523 21.969 1 94.5 129 SER A C 1
ATOM 1034 O O . SER A 1 129 ? -13.461 -2.664 23.078 1 94.5 129 SER A O 1
ATOM 1036 N N . SER A 1 130 ? -11.867 -3.111 21.641 1 92.31 130 SER A N 1
ATOM 1037 C CA . SER A 1 130 ? -11.18 -4.039 22.531 1 92.31 130 SER A CA 1
ATOM 1038 C C . SER A 1 130 ? -10.336 -3.293 23.547 1 92.31 130 SER A C 1
ATOM 1040 O O . SER A 1 130 ? -9.781 -3.904 24.469 1 92.31 130 SER A O 1
ATOM 1042 N N . GLY A 1 131 ? -10.141 -2.025 23.406 1 92.12 131 GLY A N 1
ATOM 1043 C CA . GLY A 1 131 ? -9.289 -1.242 24.281 1 92.12 131 GLY A CA 1
ATOM 1044 C C . GLY A 1 131 ? -7.945 -0.902 23.672 1 92.12 131 GLY A C 1
ATOM 1045 O O . GLY A 1 131 ? -7.215 -0.055 24.188 1 92.12 131 GLY A O 1
ATOM 1046 N N . TYR A 1 132 ? -7.625 -1.581 22.547 1 93.31 132 TYR A N 1
ATOM 1047 C CA . TYR A 1 132 ? -6.383 -1.31 21.844 1 93.31 132 TYR A CA 1
ATOM 1048 C C . TYR A 1 132 ? -6.375 0.106 21.281 1 93.31 132 TYR A C 1
ATOM 1050 O O . TYR A 1 132 ? -7.371 0.559 20.703 1 93.31 132 TYR A O 1
ATOM 1058 N N . SER A 1 133 ? -5.266 0.804 21.5 1 94.31 133 SER A N 1
ATOM 1059 C CA . SER A 1 133 ? -5.035 2.117 20.922 1 94.31 133 SER A CA 1
ATOM 1060 C C . SER A 1 133 ? -3.645 2.207 20.297 1 94.31 133 SER A C 1
ATOM 1062 O O . SER A 1 133 ? -2.639 2.025 20.984 1 94.31 133 SER A O 1
ATOM 1064 N N . PRO A 1 134 ? -3.637 2.473 19 1 92.25 134 PRO A N 1
ATOM 1065 C CA . PRO A 1 134 ? -2.311 2.615 18.391 1 92.25 134 PRO A CA 1
ATOM 1066 C C . PRO A 1 134 ? -1.579 3.871 18.859 1 92.25 134 PRO A C 1
ATOM 1068 O O . PRO A 1 134 ? -2.195 4.77 19.438 1 92.25 134 PRO A O 1
ATOM 1071 N N . GLN A 1 135 ? -0.277 3.818 18.594 1 88.44 135 GLN A N 1
ATOM 1072 C CA . GLN A 1 135 ? 0.524 5 18.891 1 88.44 135 GLN A CA 1
ATOM 1073 C C . GLN A 1 135 ? 0.067 6.199 18.062 1 88.44 135 GLN A C 1
ATOM 1075 O O . GLN A 1 135 ? -0.265 6.062 16.891 1 88.44 135 GLN A O 1
ATOM 1080 N N . TRP A 1 136 ? 0.152 7.293 18.672 1 89.56 136 TRP A N 1
ATOM 1081 C CA . TRP A 1 136 ? -0.234 8.523 18 1 89.56 136 TRP A CA 1
ATOM 1082 C C . TRP A 1 136 ? 0.755 8.875 16.891 1 89.56 136 TRP A C 1
ATOM 1084 O O . TRP A 1 136 ? 1.97 8.789 17.094 1 89.56 136 TRP A O 1
ATOM 1094 N N . PRO A 1 137 ? 0.181 9.266 15.75 1 89.38 137 PRO A N 1
ATOM 1095 C CA . PRO A 1 137 ? 1.087 9.883 14.781 1 89.38 137 PRO A CA 1
ATOM 1096 C C . PRO A 1 137 ? 1.492 11.305 15.172 1 89.38 137 PRO A C 1
ATOM 1098 O O . PRO A 1 137 ? 1.004 11.836 16.172 1 89.38 137 PRO A O 1
ATOM 1101 N N . ARG A 1 138 ? 2.414 11.859 14.414 1 89.25 138 ARG A N 1
ATOM 1102 C CA . ARG A 1 138 ? 2.787 13.25 14.617 1 89.25 138 ARG A CA 1
ATOM 1103 C C . ARG A 1 138 ? 1.578 14.172 14.461 1 89.25 138 ARG A C 1
ATOM 1105 O O . ARG A 1 138 ? 0.642 13.852 13.719 1 89.25 138 ARG A O 1
ATOM 1112 N N . TRP A 1 139 ? 1.743 15.258 15.117 1 92.56 139 TRP A N 1
ATOM 1113 C CA . TRP A 1 139 ? 0.667 16.234 15.008 1 92.56 139 TRP A CA 1
ATOM 1114 C C . TRP A 1 139 ? 0.516 16.719 13.562 1 92.56 139 TRP A C 1
ATOM 1116 O O . TRP A 1 139 ? 1.51 16.938 12.867 1 92.56 139 TRP A O 1
ATOM 1126 N N . GLN A 1 140 ? -0.723 16.891 13.219 1 92.81 140 GLN A N 1
ATOM 1127 C CA . GLN A 1 140 ? -1.046 17.328 11.867 1 92.81 140 GLN A CA 1
ATOM 1128 C C . GLN A 1 140 ? -1.277 18.844 11.812 1 92.81 140 GLN A C 1
ATOM 1130 O O . GLN A 1 140 ? -1.756 19.422 12.781 1 92.81 140 GLN A O 1
ATOM 1135 N N . GLU A 1 141 ? -1.053 19.422 10.641 1 91.06 141 GLU A N 1
ATOM 1136 C CA . GLU A 1 141 ? -0.996 20.875 10.547 1 91.06 141 GLU A CA 1
ATOM 1137 C C . GLU A 1 141 ? -2.365 21.469 10.219 1 91.06 141 GLU A C 1
ATOM 1139 O O . GLU A 1 141 ? -2.521 22.688 10.141 1 91.06 141 GLU A O 1
ATOM 1144 N N . SER A 1 142 ? -3.355 20.672 9.977 1 93.38 142 SER A N 1
ATOM 1145 C CA . SER A 1 142 ? -4.719 21.109 9.695 1 93.38 142 SER A CA 1
ATOM 1146 C C . SER A 1 142 ? -5.727 20.016 9.992 1 93.38 142 SER A C 1
ATOM 1148 O O . SER A 1 142 ? -5.355 18.844 10.164 1 93.38 142 SER A O 1
ATOM 1150 N N . LEU A 1 143 ? -6.953 20.391 10.102 1 94.5 143 LEU A N 1
ATOM 1151 C CA . LEU A 1 143 ? -8.016 19.422 10.328 1 94.5 143 LEU A CA 1
ATOM 1152 C C . LEU A 1 143 ? -8.117 18.438 9.172 1 94.5 143 LEU A C 1
ATOM 1154 O O . LEU A 1 143 ? -8.312 17.234 9.383 1 94.5 143 LEU A O 1
ATOM 1158 N N . VAL A 1 144 ? -7.949 18.938 7.953 1 92.06 144 VAL A N 1
ATOM 1159 C CA . VAL A 1 144 ? -8.016 18.094 6.77 1 92.06 144 VAL A CA 1
ATOM 1160 C C . VAL A 1 144 ? -6.883 17.078 6.797 1 92.06 144 VAL A C 1
ATOM 1162 O O . VAL A 1 144 ? -7.105 15.883 6.57 1 92.06 144 VAL A O 1
ATOM 1165 N N . ALA A 1 145 ? -5.719 17.547 7.137 1 90.25 145 ALA A N 1
ATOM 1166 C CA . ALA A 1 145 ? -4.57 16.656 7.246 1 90.25 145 ALA A CA 1
ATOM 1167 C C . ALA A 1 145 ? -4.789 15.617 8.344 1 90.25 145 ALA A C 1
ATOM 1169 O O . ALA A 1 145 ? -4.406 14.453 8.195 1 90.25 145 ALA A O 1
ATOM 1170 N N . ALA A 1 146 ? -5.406 16.016 9.414 1 94.88 146 ALA A N 1
ATOM 1171 C CA . ALA A 1 146 ? -5.676 15.109 10.531 1 94.88 146 ALA A CA 1
ATOM 1172 C C . ALA A 1 146 ? -6.656 14.016 10.125 1 94.88 146 ALA A C 1
ATOM 1174 O O . ALA A 1 146 ? -6.477 12.852 10.484 1 94.88 146 ALA A O 1
ATOM 1175 N N . LYS A 1 147 ? -7.676 14.422 9.422 1 94.31 147 LYS A N 1
ATOM 1176 C CA . LYS A 1 147 ? -8.633 13.438 8.938 1 94.31 147 LYS A CA 1
ATOM 1177 C C . LYS A 1 147 ? -7.957 12.414 8.031 1 94.31 147 LYS A C 1
ATOM 1179 O O . LYS A 1 147 ? -8.172 11.211 8.172 1 94.31 147 LYS A O 1
ATOM 1184 N N . ASN A 1 148 ? -7.16 12.883 7.152 1 90.31 148 ASN A N 1
ATOM 1185 C CA . ASN A 1 148 ? -6.426 11.984 6.266 1 90.31 148 ASN A CA 1
ATOM 1186 C C . ASN A 1 148 ? -5.516 11.039 7.043 1 90.31 148 ASN A C 1
ATOM 1188 O O . ASN A 1 148 ? -5.492 9.836 6.781 1 90.31 148 ASN A O 1
ATOM 1192 N N . MET A 1 149 ? -4.82 11.578 7.969 1 91.5 149 MET A N 1
ATOM 1193 C CA . MET A 1 149 ? -3.91 10.766 8.773 1 91.5 149 MET A CA 1
ATOM 1194 C C . MET A 1 149 ? -4.684 9.773 9.633 1 91.5 149 MET A C 1
ATOM 1196 O O . MET A 1 149 ? -4.195 8.672 9.906 1 91.5 149 MET A O 1
ATOM 1200 N N . ALA A 1 150 ? -5.852 10.18 10.039 1 95.31 150 ALA A N 1
ATOM 1201 C CA . ALA A 1 150 ? -6.695 9.273 10.812 1 95.31 150 ALA A CA 1
ATOM 1202 C C . ALA A 1 150 ? -6.992 7.992 10.031 1 95.31 150 ALA A C 1
ATOM 1204 O O . ALA A 1 150 ? -6.949 6.895 10.594 1 95.31 150 ALA A O 1
ATOM 1205 N N . PHE A 1 151 ? -7.254 8.164 8.781 1 92.75 151 PHE A N 1
ATOM 1206 C CA . PHE A 1 151 ? -7.566 6.996 7.965 1 92.75 151 PHE A CA 1
ATOM 1207 C C . PHE A 1 151 ? -6.344 6.109 7.797 1 92.75 151 PHE A C 1
ATOM 1209 O O . PHE A 1 151 ? -6.453 4.879 7.816 1 92.75 151 PHE A O 1
ATOM 1216 N N . VAL A 1 152 ? -5.199 6.695 7.637 1 89.06 152 VAL A N 1
ATOM 1217 C CA . VAL A 1 152 ? -3.959 5.934 7.535 1 89.06 152 VAL A CA 1
ATOM 1218 C C . VAL A 1 152 ? -3.701 5.191 8.844 1 89.06 152 VAL A C 1
ATOM 1220 O O . VAL A 1 152 ? -3.369 4 8.836 1 89.06 152 VAL A O 1
ATOM 1223 N N . THR A 1 153 ? -3.855 5.906 9.906 1 92.38 153 THR A N 1
ATOM 1224 C CA . THR A 1 153 ? -3.641 5.316 11.219 1 92.38 153 THR A CA 1
ATOM 1225 C C . THR A 1 153 ? -4.621 4.172 11.469 1 92.38 153 THR A C 1
ATOM 1227 O O . THR A 1 153 ? -4.25 3.139 12.023 1 92.38 153 THR A O 1
ATOM 1230 N N . LEU A 1 154 ? -5.84 4.402 11.062 1 92.56 154 LEU A N 1
ATOM 1231 C CA . LEU A 1 154 ? -6.863 3.369 11.164 1 92.56 154 LEU A CA 1
ATOM 1232 C C . LEU A 1 154 ? -6.457 2.117 10.398 1 92.56 154 LEU A C 1
ATOM 1234 O O . LEU A 1 154 ? -6.52 1.007 10.93 1 92.56 154 LEU A O 1
ATOM 1238 N N . ASP A 1 155 ? -6.105 2.336 9.227 1 87.19 155 ASP A N 1
ATOM 1239 C CA . ASP A 1 155 ? -5.68 1.207 8.406 1 87.19 155 ASP A CA 1
ATOM 1240 C C . ASP A 1 155 ? -4.527 0.45 9.062 1 87.19 155 ASP A C 1
ATOM 1242 O O . ASP A 1 155 ? -4.508 -0.782 9.062 1 87.19 155 ASP A O 1
ATOM 1246 N N . ASN A 1 156 ? -3.541 1.185 9.547 1 87.38 156 ASN A N 1
ATOM 1247 C CA . ASN A 1 156 ? -2.426 0.567 10.25 1 87.38 156 ASN A CA 1
ATOM 1248 C C . ASN A 1 156 ? -2.902 -0.25 11.445 1 87.38 156 ASN A C 1
ATOM 1250 O O . ASN A 1 156 ? -2.42 -1.36 11.68 1 87.38 156 ASN A O 1
ATOM 1254 N N . ALA A 1 157 ? -3.758 0.302 12.141 1 91.31 157 ALA A N 1
ATOM 1255 C CA . ALA A 1 157 ? -4.289 -0.362 13.328 1 91.31 157 ALA A CA 1
ATOM 1256 C C . ALA A 1 157 ? -5.039 -1.637 12.953 1 91.31 157 ALA A C 1
ATOM 1258 O O . ALA A 1 157 ? -4.871 -2.676 13.594 1 91.31 157 ALA A O 1
ATOM 1259 N N . GLN A 1 158 ? -5.867 -1.508 11.969 1 89.12 158 GLN A N 1
ATOM 1260 C CA . GLN A 1 158 ? -6.602 -2.676 11.5 1 89.12 158 GLN A CA 1
ATOM 1261 C C . GLN A 1 158 ? -5.652 -3.783 11.055 1 89.12 158 GLN A C 1
ATOM 1263 O O . GLN A 1 158 ? -5.871 -4.957 11.359 1 89.12 158 GLN A O 1
ATOM 1268 N N . ASN A 1 159 ? -4.664 -3.391 10.344 1 87.75 159 ASN A N 1
ATOM 1269 C CA . ASN A 1 159 ? -3.676 -4.363 9.891 1 87.75 159 ASN A CA 1
ATOM 1270 C C . ASN A 1 159 ? -2.982 -5.043 11.07 1 87.75 159 ASN A C 1
ATOM 1272 O O . ASN A 1 159 ? -2.73 -6.25 11.031 1 87.75 159 ASN A O 1
ATOM 1276 N N . TRP A 1 160 ? -2.602 -4.273 11.992 1 87.62 160 TRP A N 1
ATOM 1277 C CA . TRP A 1 160 ? -1.967 -4.824 13.188 1 87.62 160 TRP A CA 1
ATOM 1278 C C . TRP A 1 160 ? -2.873 -5.848 13.859 1 87.62 160 TRP A C 1
ATOM 1280 O O . TRP A 1 160 ? -2.426 -6.934 14.234 1 87.62 160 TRP A O 1
ATOM 1290 N N . LEU A 1 161 ? -4.098 -5.531 13.992 1 89.31 161 LEU A N 1
ATOM 1291 C CA . LEU A 1 161 ? -5.055 -6.434 14.617 1 89.31 161 LEU A CA 1
ATOM 1292 C C . LEU A 1 161 ? -5.191 -7.727 13.82 1 89.31 161 LEU A C 1
ATOM 1294 O O . LEU A 1 161 ? -5.266 -8.812 14.391 1 89.31 161 LEU A O 1
ATOM 1298 N N . LEU A 1 162 ? -5.215 -7.578 12.531 1 86.19 162 LEU A N 1
ATOM 1299 C CA . LEU A 1 162 ? -5.309 -8.75 11.664 1 86.19 162 LEU A CA 1
ATOM 1300 C C . LEU A 1 162 ? -4.062 -9.617 11.797 1 86.19 162 LEU A C 1
ATOM 1302 O O . LEU A 1 162 ? -4.164 -10.852 11.82 1 86.19 162 LEU A O 1
ATOM 1306 N N . GLU A 1 163 ? -2.936 -9.008 11.844 1 85.06 163 GLU A N 1
ATOM 1307 C CA . GLU A 1 163 ? -1.69 -9.742 12.016 1 85.06 163 GLU A CA 1
ATOM 1308 C C . GLU A 1 163 ? -1.686 -10.508 13.344 1 85.06 163 GLU A C 1
ATOM 1310 O O . GLU A 1 163 ? -1.237 -11.656 13.398 1 85.06 163 GLU A O 1
ATOM 1315 N N . LEU A 1 164 ? -2.125 -9.844 14.344 1 85.06 164 LEU A N 1
ATOM 1316 C CA . LEU A 1 164 ? -2.211 -10.477 15.656 1 85.06 164 LEU A CA 1
ATOM 1317 C C . LEU A 1 164 ? -3.119 -11.703 15.609 1 85.06 164 LEU A C 1
ATOM 1319 O O . LEU A 1 164 ? -2.791 -12.742 16.188 1 85.06 164 LEU A O 1
ATOM 1323 N N . GLU A 1 165 ? -4.207 -11.578 14.977 1 84.75 165 GLU A N 1
ATOM 1324 C CA . GLU A 1 165 ? -5.148 -12.688 14.836 1 84.75 165 GLU A CA 1
ATOM 1325 C C . GLU A 1 165 ? -4.516 -13.852 14.07 1 84.75 165 GLU A C 1
ATOM 1327 O O . GLU A 1 165 ? -4.699 -15.008 14.43 1 84.75 165 GLU A O 1
ATOM 1332 N N . GLU A 1 166 ? -3.807 -13.539 13.023 1 81.5 166 GLU A N 1
ATOM 1333 C CA . GLU A 1 166 ? -3.137 -14.562 12.234 1 81.5 166 GLU A CA 1
ATOM 1334 C C . GLU A 1 166 ? -2.098 -15.312 13.062 1 81.5 166 GLU A C 1
ATOM 1336 O O . GLU A 1 166 ? -1.966 -16.531 12.945 1 81.5 166 GLU A O 1
ATOM 1341 N N . GLN A 1 167 ? -1.388 -14.547 13.797 1 82.25 167 GLN A N 1
ATOM 1342 C CA . GLN A 1 167 ? -0.368 -15.148 14.641 1 82.25 167 GLN A CA 1
ATOM 1343 C C . GLN A 1 167 ? -0.997 -16.062 15.688 1 82.25 167 GLN A C 1
ATOM 1345 O O . GLN A 1 167 ? -0.498 -17.172 15.945 1 82.25 167 GLN A O 1
ATOM 1350 N N . GLN A 1 168 ? -2.066 -15.656 16.219 1 84.38 168 GLN A N 1
ATOM 1351 C CA . GLN A 1 168 ? -2.766 -16.453 17.234 1 84.38 168 GLN A CA 1
ATOM 1352 C C . GLN A 1 168 ? -3.332 -17.734 16.625 1 84.38 168 GLN A C 1
ATOM 1354 O O . GLN A 1 168 ? -3.27 -18.797 17.234 1 84.38 168 GLN A O 1
ATOM 1359 N N . THR A 1 169 ? -3.814 -17.578 15.445 1 83.06 169 THR A N 1
ATOM 1360 C CA . THR A 1 169 ? -4.359 -18.734 14.75 1 83.06 169 THR A CA 1
ATOM 1361 C C . THR A 1 169 ? -3.248 -19.719 14.391 1 83.06 169 THR A C 1
ATOM 1363 O O . THR A 1 169 ? -3.424 -20.938 14.516 1 83.06 169 THR A O 1
ATOM 1366 N N . ARG A 1 170 ? -2.168 -19.266 13.969 1 79.88 170 ARG A N 1
ATOM 1367 C CA . ARG A 1 170 ? -1.027 -20.109 13.633 1 79.88 170 ARG A CA 1
ATOM 1368 C C . ARG A 1 170 ? -0.495 -20.828 14.875 1 79.88 170 ARG A C 1
ATOM 1370 O O . ARG A 1 170 ? -0.14 -22.016 14.812 1 79.88 170 ARG A O 1
ATOM 1377 N N . GLU A 1 171 ? -0.401 -20.109 15.883 1 80.38 171 GLU A N 1
ATOM 1378 C CA . GLU A 1 171 ? 0.077 -20.688 17.125 1 80.38 171 GLU A CA 1
ATOM 1379 C C . GLU A 1 171 ? -0.895 -21.734 17.656 1 80.38 171 GLU A C 1
ATOM 1381 O O . GLU A 1 171 ? -0.477 -22.797 18.141 1 80.38 171 GLU A O 1
ATOM 1386 N N . ALA A 1 172 ? -2.104 -21.406 17.5 1 80.56 172 ALA A N 1
ATOM 1387 C CA . ALA A 1 172 ? -3.121 -22.359 17.938 1 80.56 172 ALA A CA 1
ATOM 1388 C C . ALA A 1 172 ? -3.082 -23.625 17.078 1 80.56 172 ALA A C 1
ATOM 1390 O O . ALA A 1 172 ? -3.221 -24.734 17.609 1 80.56 172 ALA A O 1
ATOM 1391 N N . SER A 1 173 ? -2.893 -23.391 15.828 1 75.38 173 SER A N 1
ATOM 1392 C CA . SER A 1 173 ? -2.828 -24.531 14.922 1 75.38 173 SER A CA 1
ATOM 1393 C C . SER A 1 173 ? -1.566 -25.359 15.148 1 75.38 173 SER A C 1
ATOM 1395 O O . SER A 1 173 ? -1.589 -26.594 15.039 1 75.38 173 SER A O 1
ATOM 1397 N N . SER A 1 174 ? -0.542 -24.672 15.422 1 74.44 174 SER A N 1
ATOM 1398 C CA . SER A 1 174 ? 0.705 -25.359 15.727 1 74.44 174 SER A CA 1
ATOM 1399 C C . SER A 1 174 ? 0.599 -26.156 17.031 1 74.44 174 SER A C 1
ATOM 1401 O O . SER A 1 174 ? 1.104 -27.266 17.125 1 74.44 174 SER A O 1
ATOM 1403 N N . LEU A 1 175 ? -0.036 -25.547 17.938 1 71.69 175 LEU A N 1
ATOM 1404 C CA . LEU A 1 175 ? -0.233 -26.219 19.219 1 71.69 175 LEU A CA 1
ATOM 1405 C C . LEU A 1 175 ? -1.187 -27.391 19.078 1 71.69 175 LEU A C 1
ATOM 1407 O O . LEU A 1 175 ? -0.967 -28.453 19.672 1 71.69 175 LEU A O 1
ATOM 1411 N N . ALA A 1 176 ? -2.215 -27.234 18.266 1 73 176 ALA A N 1
ATOM 1412 C CA . ALA A 1 176 ? -3.162 -28.312 18.016 1 73 176 ALA A CA 1
ATOM 1413 C C . ALA A 1 176 ? -2.494 -29.469 17.266 1 73 176 ALA A C 1
ATOM 1415 O O . ALA A 1 176 ? -2.793 -30.641 17.531 1 73 176 ALA A O 1
ATOM 1416 N N . SER A 1 177 ? -1.635 -29.125 16.406 1 71.94 177 SER A N 1
ATOM 1417 C CA . SER A 1 177 ? -0.915 -30.156 15.672 1 71.94 177 SER A CA 1
ATOM 1418 C C . SER A 1 177 ? 0.039 -30.922 16.578 1 71.94 177 SER A C 1
ATOM 1420 O O . SER A 1 177 ? 0.272 -32.125 16.375 1 71.94 177 SER A O 1
ATOM 1422 N N . LEU A 1 178 ? 0.522 -30.312 17.547 1 68.81 178 LEU A N 1
ATOM 1423 C CA . LEU A 1 178 ? 1.408 -30.969 18.516 1 68.81 178 LEU A CA 1
ATOM 1424 C C . LEU A 1 178 ? 0.618 -31.844 19.484 1 68.81 178 LEU A C 1
ATOM 1426 O O . LEU A 1 178 ? 1.123 -32.844 19.953 1 68.81 178 LEU A O 1
ATOM 1430 N N . CYS A 1 179 ? -0.528 -31.453 19.812 1 68.06 179 CYS A N 1
ATOM 1431 C CA . CYS A 1 179 ? -1.345 -32.219 20.75 1 68.06 179 CYS A CA 1
ATOM 1432 C C . CYS A 1 179 ? -1.966 -33.438 20.078 1 68.06 179 CYS A C 1
ATOM 1434 O O . CYS A 1 179 ? -2.494 -34.312 20.75 1 68.06 179 CYS A O 1
ATOM 1436 N N . THR A 1 180 ? -2.143 -33.438 18.812 1 58.25 180 THR A N 1
ATOM 1437 C CA . THR A 1 180 ? -2.689 -34.625 18.141 1 58.25 180 THR A CA 1
ATOM 1438 C C . THR A 1 180 ? -1.632 -35.719 18.016 1 58.25 180 THR A C 1
ATOM 1440 O O . THR A 1 180 ? -1.316 -36.156 16.906 1 58.25 180 THR A O 1
ATOM 1443 N N . PHE A 1 181 ? -0.638 -35.781 18.844 1 52.16 181 PHE A N 1
ATOM 1444 C CA . PHE A 1 181 ? 0.141 -37 18.875 1 52.16 181 PHE A CA 1
ATOM 1445 C C . PHE A 1 181 ? -0.693 -38.156 19.406 1 52.16 181 PHE A C 1
ATOM 1447 O O . PHE A 1 181 ? -1.412 -38 20.391 1 52.16 181 PHE A O 1
ATOM 1454 N N . PRO A 1 182 ? -0.873 -39.219 18.406 1 51.59 182 PRO A N 1
ATOM 1455 C CA . PRO A 1 182 ? -1.557 -40.438 18.844 1 51.59 182 PRO A CA 1
ATOM 1456 C C . PRO A 1 182 ? -1.031 -40.969 20.172 1 51.59 182 PRO A C 1
ATOM 1458 O O . PRO A 1 182 ? 0.151 -40.812 20.484 1 51.59 182 PRO A O 1
ATOM 1461 N N . SER A 1 183 ? -1.974 -41.219 21.172 1 39.69 183 SER A N 1
ATOM 1462 C CA . SER A 1 183 ? -1.628 -42.25 22.141 1 39.69 183 SER A CA 1
ATOM 1463 C C . SER A 1 183 ? -1.131 -43.5 21.453 1 39.69 183 SER A C 1
ATOM 1465 O O . SER A 1 183 ? -1.649 -43.906 20.406 1 39.69 183 SER A O 1
ATOM 1467 N N . MET B 1 1 ? 25.109 21.297 37 1 26.14 1 MET B N 1
ATOM 1468 C CA . MET B 1 1 ? 24.906 19.875 36.812 1 26.14 1 MET B CA 1
ATOM 1469 C C . MET B 1 1 ? 24.875 19.531 35.312 1 26.14 1 MET B C 1
ATOM 1471 O O . MET B 1 1 ? 24.094 20.094 34.562 1 26.14 1 MET B O 1
ATOM 1475 N N . ASN B 1 2 ? 26 18.953 34.688 1 26.94 2 ASN B N 1
ATOM 1476 C CA . ASN B 1 2 ? 26.391 18.703 33.281 1 26.94 2 ASN B CA 1
ATOM 1477 C C . ASN B 1 2 ? 25.453 17.719 32.594 1 26.94 2 ASN B C 1
ATOM 1479 O O . ASN B 1 2 ? 25.359 16.562 33.031 1 26.94 2 ASN B O 1
ATOM 1483 N N . VAL B 1 3 ? 24.312 18.141 32.031 1 28.56 3 VAL B N 1
ATOM 1484 C CA . VAL B 1 3 ? 23.391 17.312 31.281 1 28.56 3 VAL B CA 1
ATOM 1485 C C . VAL B 1 3 ? 24.156 16.516 30.219 1 28.56 3 VAL B C 1
ATOM 1487 O O . VAL B 1 3 ? 24.688 17.109 29.266 1 28.56 3 VAL B O 1
ATOM 1490 N N . LEU B 1 4 ? 24.953 15.469 30.625 1 29.06 4 LEU B N 1
ATOM 1491 C CA . LEU B 1 4 ? 25.641 14.523 29.75 1 29.06 4 LEU B CA 1
ATOM 1492 C C . LEU B 1 4 ? 24.703 14.047 28.625 1 29.06 4 LEU B C 1
ATOM 1494 O O . LEU B 1 4 ? 23.609 13.555 28.891 1 29.06 4 LEU B O 1
ATOM 1498 N N . ASP B 1 5 ? 24.688 14.727 27.531 1 31.73 5 ASP B N 1
ATOM 1499 C CA . ASP B 1 5 ? 24.172 14.43 26.203 1 31.73 5 ASP B CA 1
ATOM 1500 C C . ASP B 1 5 ? 24.5 12.992 25.797 1 31.73 5 ASP B C 1
ATOM 1502 O O . ASP B 1 5 ? 25.641 12.695 25.438 1 31.73 5 ASP B O 1
ATOM 1506 N N . GLU B 1 6 ? 24.328 11.977 26.734 1 31.02 6 GLU B N 1
ATOM 1507 C CA . GLU B 1 6 ? 24.656 10.586 26.422 1 31.02 6 GLU B CA 1
ATOM 1508 C C . GLU B 1 6 ? 24.141 10.18 25.047 1 31.02 6 GLU B C 1
ATOM 1510 O O . GLU B 1 6 ? 22.938 10.102 24.828 1 31.02 6 GLU B O 1
ATOM 1515 N N . ASP B 1 7 ? 24.75 10.594 23.969 1 32.84 7 ASP B N 1
ATOM 1516 C CA . ASP B 1 7 ? 24.844 9.898 22.688 1 32.84 7 ASP B CA 1
ATOM 1517 C C . ASP B 1 7 ? 24.906 8.383 22.875 1 32.84 7 ASP B C 1
ATOM 1519 O O . ASP B 1 7 ? 25.984 7.824 23.094 1 32.84 7 ASP B O 1
ATOM 1523 N N . GLU B 1 8 ? 24.266 7.754 23.859 1 34 8 GLU B N 1
ATOM 1524 C CA . GLU B 1 8 ? 24.328 6.297 23.922 1 34 8 GLU B CA 1
ATOM 1525 C C . GLU B 1 8 ? 24.375 5.684 22.531 1 34 8 GLU B C 1
ATOM 1527 O O . GLU B 1 8 ? 23.562 6.004 21.672 1 34 8 GLU B O 1
ATOM 1532 N N . LEU B 1 9 ? 25.531 5.211 22.031 1 34.28 9 LEU B N 1
ATOM 1533 C CA . LEU B 1 9 ? 25.922 4.309 20.969 1 34.28 9 LEU B CA 1
ATOM 1534 C C . LEU B 1 9 ? 24.891 3.193 20.781 1 34.28 9 LEU B C 1
ATOM 1536 O O . LEU B 1 9 ? 24.875 2.24 21.562 1 34.28 9 LEU B O 1
ATOM 1540 N N . VAL B 1 10 ? 23.656 3.371 20.906 1 36.69 10 VAL B N 1
ATOM 1541 C CA . VAL B 1 10 ? 22.828 2.232 20.531 1 36.69 10 VAL B CA 1
ATOM 1542 C C . VAL B 1 10 ? 23.484 1.475 19.375 1 36.69 10 VAL B C 1
ATOM 1544 O O . VAL B 1 10 ? 23.516 1.96 18.25 1 36.69 10 VAL B O 1
ATOM 1547 N N . PHE B 1 11 ? 24.625 0.902 19.516 1 40.78 11 PHE B N 1
ATOM 1548 C CA . PHE B 1 11 ? 25.203 -0.143 18.672 1 40.78 11 PHE B CA 1
ATOM 1549 C C . PHE B 1 11 ? 24.109 -1.076 18.156 1 40.78 11 PHE B C 1
ATOM 1551 O O . PHE B 1 11 ? 23.828 -2.107 18.766 1 40.78 11 PHE B O 1
ATOM 1558 N N . GLY B 1 12 ? 22.938 -0.752 18.078 1 44.84 12 GLY B N 1
ATOM 1559 C CA . GLY B 1 12 ? 21.938 -1.692 17.578 1 44.84 12 GLY B CA 1
ATOM 1560 C C . GLY B 1 12 ? 22.438 -2.545 16.438 1 44.84 12 GLY B C 1
ATOM 1561 O O . GLY B 1 12 ? 23.281 -2.104 15.648 1 44.84 12 GLY B O 1
ATOM 1562 N N . ASN B 1 13 ? 22.766 -3.762 16.641 1 54.28 13 ASN B N 1
ATOM 1563 C CA . ASN B 1 13 ? 23.25 -4.77 15.703 1 54.28 13 ASN B CA 1
ATOM 1564 C C . ASN B 1 13 ? 22.797 -4.465 14.281 1 54.28 13 ASN B C 1
ATOM 1566 O O . ASN B 1 13 ? 21.594 -4.391 14.008 1 54.28 13 ASN B O 1
ATOM 1570 N N . GLU B 1 14 ? 23.641 -3.674 13.586 1 79.5 14 GLU B N 1
ATOM 1571 C CA . GLU B 1 14 ? 23.422 -3.381 12.172 1 79.5 14 GLU B CA 1
ATOM 1572 C C . GLU B 1 14 ? 22.938 -4.617 11.414 1 79.5 14 GLU B C 1
ATOM 1574 O O . GLU B 1 14 ? 23.531 -5.695 11.547 1 79.5 14 GLU B O 1
ATOM 1579 N N . ARG B 1 15 ? 21.844 -4.633 10.992 1 88.19 15 ARG B N 1
ATOM 1580 C CA . ARG B 1 15 ? 21.297 -5.742 10.211 1 88.19 15 ARG B CA 1
ATOM 1581 C C . ARG B 1 15 ? 22.219 -6.109 9.055 1 88.19 15 ARG B C 1
ATOM 1583 O O . ARG B 1 15 ? 22.672 -5.234 8.312 1 88.19 15 ARG B O 1
ATOM 1590 N N . THR B 1 16 ? 22.641 -7.391 9.016 1 94.06 16 THR B N 1
ATOM 1591 C CA . THR B 1 16 ? 23.5 -7.871 7.934 1 94.06 16 THR B CA 1
ATOM 1592 C C . THR B 1 16 ? 22.703 -8.047 6.648 1 94.06 16 THR B C 1
ATOM 1594 O O . THR B 1 16 ? 21.469 -8.016 6.672 1 94.06 16 THR B O 1
ATOM 1597 N N . ALA B 1 17 ? 23.422 -8.219 5.586 1 95.31 17 ALA B N 1
ATOM 1598 C CA . ALA B 1 17 ? 22.781 -8.492 4.301 1 95.31 17 ALA B CA 1
ATOM 1599 C C . ALA B 1 17 ? 21.938 -9.766 4.363 1 95.31 17 ALA B C 1
ATOM 1601 O O . ALA B 1 17 ? 20.844 -9.82 3.82 1 95.31 17 ALA B O 1
ATOM 1602 N N . GLU B 1 18 ? 22.469 -10.695 5.094 1 95.12 18 GLU B N 1
ATOM 1603 C CA . GLU B 1 18 ? 21.781 -11.977 5.195 1 95.12 18 GLU B CA 1
ATOM 1604 C C . GLU B 1 18 ? 20.5 -11.852 6.012 1 95.12 18 GLU B C 1
ATOM 1606 O O . GLU B 1 18 ? 19.484 -12.461 5.676 1 95.12 18 GLU B O 1
ATOM 1611 N N . ASP B 1 19 ? 20.594 -11.141 7.039 1 95.12 19 ASP B N 1
ATOM 1612 C CA . ASP B 1 19 ? 19.406 -10.906 7.852 1 95.12 19 ASP B CA 1
ATOM 1613 C C . ASP B 1 19 ? 18.297 -10.242 7.027 1 95.12 19 ASP B C 1
ATOM 1615 O O . ASP B 1 19 ? 17.141 -10.648 7.094 1 95.12 19 ASP B O 1
ATOM 1619 N N . LEU B 1 20 ? 18.703 -9.281 6.32 1 96.81 20 LEU B N 1
ATOM 1620 C CA . LEU B 1 20 ? 17.75 -8.516 5.516 1 96.81 20 LEU B CA 1
ATOM 1621 C C . LEU B 1 20 ? 17.188 -9.367 4.383 1 96.81 20 LEU B C 1
ATOM 1623 O O . LEU B 1 20 ? 16 -9.289 4.07 1 96.81 20 LEU B O 1
ATOM 1627 N N . ALA B 1 21 ? 18.031 -10.148 3.824 1 97.44 21 ALA B N 1
ATOM 1628 C CA . ALA B 1 21 ? 17.578 -11.078 2.787 1 97.44 21 ALA B CA 1
ATOM 1629 C C . ALA B 1 21 ? 16.531 -12.055 3.336 1 97.44 21 ALA B C 1
ATOM 1631 O O . ALA B 1 21 ? 15.531 -12.328 2.684 1 97.44 21 ALA B O 1
ATOM 1632 N N . ALA B 1 22 ? 16.781 -12.523 4.473 1 97.12 22 ALA B N 1
ATOM 1633 C CA . ALA B 1 22 ? 15.836 -13.445 5.109 1 97.12 22 ALA B CA 1
ATOM 1634 C C . ALA B 1 22 ? 14.484 -12.766 5.34 1 97.12 22 ALA B C 1
ATOM 1636 O O . ALA B 1 22 ? 13.438 -13.367 5.105 1 97.12 22 ALA B O 1
ATOM 1637 N N . ASP B 1 23 ? 14.578 -11.57 5.789 1 95.56 23 ASP B N 1
ATOM 1638 C CA . ASP B 1 23 ? 13.359 -10.797 5.996 1 95.56 23 ASP B CA 1
ATOM 1639 C C . ASP B 1 23 ? 12.594 -10.617 4.688 1 95.56 23 ASP B C 1
ATOM 1641 O O . ASP B 1 23 ? 11.375 -10.758 4.652 1 95.56 23 ASP B O 1
ATOM 1645 N N . MET B 1 24 ? 13.32 -10.32 3.67 1 97.06 24 MET B N 1
ATOM 1646 C CA . MET B 1 24 ? 12.719 -10.133 2.354 1 97.06 24 MET B CA 1
ATOM 1647 C C . MET B 1 24 ? 12.109 -11.438 1.846 1 97.06 24 MET B C 1
ATOM 1649 O O . MET B 1 24 ? 11 -11.438 1.304 1 97.06 24 MET B O 1
ATOM 1653 N N . ARG B 1 25 ? 12.766 -12.523 2.029 1 97.38 25 ARG B N 1
ATOM 1654 C CA . ARG B 1 25 ? 12.242 -13.828 1.621 1 97.38 25 ARG B CA 1
ATOM 1655 C C . ARG B 1 25 ? 10.953 -14.156 2.365 1 97.38 25 ARG B C 1
ATOM 1657 O O . ARG B 1 25 ? 10 -14.664 1.771 1 97.38 25 ARG B O 1
ATOM 1664 N N . ARG B 1 26 ? 10.922 -13.852 3.617 1 95.69 26 ARG B N 1
ATOM 1665 C CA . ARG B 1 26 ? 9.719 -14.086 4.414 1 95.69 26 ARG B CA 1
ATOM 1666 C C . ARG B 1 26 ? 8.555 -13.242 3.912 1 95.69 26 ARG B C 1
ATOM 1668 O O . ARG B 1 26 ? 7.426 -13.734 3.814 1 95.69 26 ARG B O 1
ATOM 1675 N N . ALA B 1 27 ? 8.859 -12.031 3.615 1 95.31 27 ALA B N 1
ATOM 1676 C CA . ALA B 1 27 ? 7.812 -11.133 3.117 1 95.31 27 ALA B CA 1
ATOM 1677 C C . ALA B 1 27 ? 7.277 -11.617 1.771 1 95.31 27 ALA B C 1
ATOM 1679 O O . ALA B 1 27 ? 6.062 -11.633 1.552 1 95.31 27 ALA B O 1
ATOM 1680 N N . LEU B 1 28 ? 8.18 -11.992 0.887 1 94.75 28 LEU B N 1
ATOM 1681 C CA . LEU B 1 28 ? 7.746 -12.492 -0.415 1 94.75 28 LEU B CA 1
ATOM 1682 C C . LEU B 1 28 ? 6.934 -13.773 -0.264 1 94.75 28 LEU B C 1
ATOM 1684 O O . LEU B 1 28 ? 5.957 -13.984 -0.986 1 94.75 28 LEU B O 1
ATOM 1688 N N . ALA B 1 29 ? 7.332 -14.602 0.674 1 92.56 29 ALA B N 1
ATOM 1689 C CA . ALA B 1 29 ? 6.574 -15.82 0.948 1 92.56 29 ALA B CA 1
ATOM 1690 C C . ALA B 1 29 ? 5.164 -15.492 1.428 1 92.56 29 ALA B C 1
ATOM 1692 O O . ALA B 1 29 ? 4.191 -16.109 0.986 1 92.56 29 ALA B O 1
ATOM 1693 N N . ASN B 1 30 ? 5.066 -14.523 2.283 1 89.19 30 ASN B N 1
ATOM 1694 C CA . ASN B 1 30 ? 3.764 -14.078 2.762 1 89.19 30 ASN B CA 1
ATOM 1695 C C . ASN B 1 30 ? 2.895 -13.555 1.618 1 89.19 30 ASN B C 1
ATOM 1697 O O . ASN B 1 30 ? 1.677 -13.758 1.62 1 89.19 30 ASN B O 1
ATOM 1701 N N . LEU B 1 31 ? 3.492 -12.938 0.692 1 91.06 31 LEU B N 1
ATOM 1702 C CA . LEU B 1 31 ? 2.787 -12.398 -0.467 1 91.06 31 LEU B CA 1
ATOM 1703 C C . LEU B 1 31 ? 2.467 -13.5 -1.469 1 91.06 31 LEU B C 1
ATOM 1705 O O . LEU B 1 31 ? 1.63 -13.32 -2.355 1 91.06 31 LEU B O 1
ATOM 1709 N N . GLN B 1 32 ? 3.332 -14.617 -1.341 1 89.06 32 GLN B N 1
ATOM 1710 C CA . GLN B 1 32 ? 3.328 -15.656 -2.365 1 89.06 32 GLN B CA 1
ATOM 1711 C C . GLN B 1 32 ? 3.734 -15.094 -3.723 1 89.06 32 GLN B C 1
ATOM 1713 O O . GLN B 1 32 ? 3.09 -15.375 -4.734 1 89.06 32 GLN B O 1
ATOM 1718 N N . TRP B 1 33 ? 4.715 -14.234 -3.689 1 90.62 33 TRP B N 1
ATOM 1719 C CA . TRP B 1 33 ? 5.254 -13.609 -4.891 1 90.62 33 TRP B CA 1
ATOM 1720 C C . TRP B 1 33 ? 6.652 -14.133 -5.199 1 90.62 33 TRP B C 1
ATOM 1722 O O . TRP B 1 33 ? 7.449 -14.375 -4.289 1 90.62 33 TRP B O 1
ATOM 1732 N N . THR B 1 34 ? 6.855 -14.25 -6.484 1 91.44 34 THR B N 1
ATOM 1733 C CA . THR B 1 34 ? 8.227 -14.445 -6.949 1 91.44 34 THR B CA 1
ATOM 1734 C C . THR B 1 34 ? 8.93 -13.109 -7.125 1 91.44 34 THR B C 1
ATOM 1736 O O . THR B 1 34 ? 8.289 -12.055 -7.129 1 91.44 34 THR B O 1
ATOM 1739 N N . PRO B 1 35 ? 10.227 -13.18 -7.254 1 95.5 35 PRO B N 1
ATOM 1740 C CA . PRO B 1 35 ? 10.938 -11.938 -7.566 1 95.5 35 PRO B CA 1
ATOM 1741 C C . PRO B 1 35 ? 10.422 -11.258 -8.828 1 95.5 35 PRO B C 1
ATOM 1743 O O . PRO B 1 35 ? 10.367 -10.031 -8.898 1 95.5 35 PRO B O 1
ATOM 1746 N N . VAL B 1 36 ? 9.984 -11.984 -9.727 1 93.31 36 VAL B N 1
ATOM 1747 C CA . VAL B 1 36 ? 9.469 -11.461 -10.992 1 93.31 36 VAL B CA 1
ATOM 1748 C C . VAL B 1 36 ? 8.164 -10.703 -10.734 1 93.31 36 VAL B C 1
ATOM 1750 O O . VAL B 1 36 ? 7.945 -9.633 -11.305 1 93.31 36 VAL B O 1
ATOM 1753 N N . ASP B 1 37 ? 7.336 -11.234 -9.867 1 89.56 37 ASP B N 1
ATOM 1754 C CA . ASP B 1 37 ? 6.09 -10.562 -9.516 1 89.56 37 ASP B CA 1
ATOM 1755 C C . ASP B 1 37 ? 6.359 -9.203 -8.875 1 89.56 37 ASP B C 1
ATOM 1757 O O . ASP B 1 37 ? 5.68 -8.219 -9.172 1 89.56 37 ASP B O 1
ATOM 1761 N N . LEU B 1 38 ? 7.293 -9.211 -8.023 1 95.06 38 LEU B N 1
ATOM 1762 C CA . LEU B 1 38 ? 7.656 -7.953 -7.367 1 95.06 38 LEU B CA 1
ATOM 1763 C C . LEU B 1 38 ? 8.188 -6.945 -8.383 1 95.06 38 LEU B C 1
ATOM 1765 O O . LEU B 1 38 ? 7.816 -5.77 -8.344 1 95.06 38 LEU B O 1
ATOM 1769 N N . ALA B 1 39 ? 9.016 -7.41 -9.273 1 96.06 39 ALA B N 1
ATOM 1770 C CA . ALA B 1 39 ? 9.539 -6.531 -10.312 1 96.06 39 ALA B CA 1
ATOM 1771 C C . ALA B 1 39 ? 8.406 -5.941 -11.156 1 96.06 39 ALA B C 1
ATOM 1773 O O . ALA B 1 39 ? 8.398 -4.746 -11.445 1 96.06 39 ALA B O 1
ATOM 1774 N N . ASP B 1 40 ? 7.453 -6.766 -11.469 1 90.94 40 ASP B N 1
ATOM 1775 C CA . ASP B 1 40 ? 6.301 -6.301 -12.234 1 90.94 40 ASP B CA 1
ATOM 1776 C C . ASP B 1 40 ? 5.527 -5.23 -11.469 1 90.94 40 ASP B C 1
ATOM 1778 O O . ASP B 1 40 ? 5.109 -4.223 -12.047 1 90.94 40 ASP B O 1
ATOM 1782 N N . ARG B 1 41 ? 5.355 -5.48 -10.25 1 91.75 41 ARG B N 1
ATOM 1783 C CA . ARG B 1 41 ? 4.629 -4.52 -9.422 1 91.75 41 ARG B CA 1
ATOM 1784 C C . ARG B 1 41 ? 5.375 -3.191 -9.344 1 91.75 41 ARG B C 1
ATOM 1786 O O . ARG B 1 41 ? 4.766 -2.125 -9.43 1 91.75 41 ARG B O 1
ATOM 1793 N N . MET B 1 42 ? 6.648 -3.25 -9.18 1 95.69 42 MET B N 1
ATOM 1794 C CA . MET B 1 42 ? 7.457 -2.039 -9.102 1 95.69 42 MET B CA 1
ATOM 1795 C C . MET B 1 42 ? 7.355 -1.23 -10.391 1 95.69 42 MET B C 1
ATOM 1797 O O . MET B 1 42 ? 7.191 -0.01 -10.352 1 95.69 42 MET B O 1
ATOM 1801 N N . VAL B 1 43 ? 7.34 -1.893 -11.5 1 93.12 43 VAL B N 1
ATOM 1802 C CA . VAL B 1 43 ? 7.176 -1.218 -12.781 1 93.12 43 VAL B CA 1
ATOM 1803 C C . VAL B 1 43 ? 5.801 -0.555 -12.852 1 93.12 43 VAL B C 1
ATOM 1805 O O . VAL B 1 43 ? 5.684 0.61 -13.234 1 93.12 43 VAL B O 1
ATOM 1808 N N . SER B 1 44 ? 4.824 -1.279 -12.43 1 88.12 44 SER B N 1
ATOM 1809 C CA . SER B 1 44 ? 3.463 -0.76 -12.484 1 88.12 44 SER B CA 1
ATOM 1810 C C . SER B 1 44 ? 3.297 0.455 -11.578 1 88.12 44 SER B C 1
ATOM 1812 O O . SER B 1 44 ? 2.396 1.271 -11.781 1 88.12 44 SER B O 1
ATOM 1814 N N . LEU B 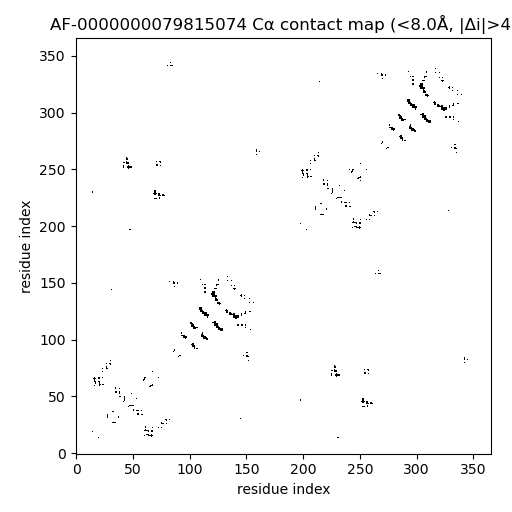1 45 ? 4.188 0.571 -10.625 1 92.19 45 LEU B N 1
ATOM 1815 C CA . LEU B 1 45 ? 4.098 1.661 -9.664 1 92.19 45 LEU B CA 1
ATOM 1816 C C . LEU B 1 45 ? 5 2.82 -10.07 1 92.19 45 LEU B C 1
ATOM 1818 O O . LEU B 1 45 ? 5.141 3.793 -9.32 1 92.19 45 LEU B O 1
ATOM 1822 N N . GLY B 1 46 ? 5.688 2.637 -11.195 1 91.12 46 GLY B N 1
ATOM 1823 C CA . GLY B 1 46 ? 6.387 3.791 -11.742 1 91.12 46 GLY B CA 1
ATOM 1824 C C . GLY B 1 46 ? 7.895 3.695 -11.602 1 91.12 46 GLY B C 1
ATOM 1825 O O . GLY B 1 46 ? 8.609 4.668 -11.867 1 91.12 46 GLY B O 1
ATOM 1826 N N . ASP B 1 47 ? 8.414 2.568 -11.031 1 95.44 47 ASP B N 1
ATOM 1827 C CA . ASP B 1 47 ? 9.859 2.375 -11.133 1 95.44 47 ASP B CA 1
ATOM 1828 C C . ASP B 1 47 ? 10.328 2.506 -12.578 1 95.44 47 ASP B C 1
ATOM 1830 O O . ASP B 1 47 ? 9.922 1.724 -13.445 1 95.44 47 ASP B O 1
ATOM 1834 N N . TYR B 1 48 ? 11.195 3.461 -12.789 1 95.5 48 TYR B N 1
ATOM 1835 C CA . TYR B 1 48 ? 11.523 3.871 -14.148 1 95.5 48 TYR B CA 1
ATOM 1836 C C . TYR B 1 48 ? 12.617 2.984 -14.734 1 95.5 48 TYR B C 1
ATOM 1838 O O . TYR B 1 48 ? 12.938 3.086 -15.922 1 95.5 48 TYR B O 1
ATOM 1846 N N . ARG B 1 49 ? 13.25 2.123 -13.953 1 94.81 49 ARG B N 1
ATOM 1847 C CA . ARG B 1 49 ? 14.281 1.222 -14.461 1 94.81 49 ARG B CA 1
ATOM 1848 C C . ARG B 1 49 ? 13.664 0.101 -15.289 1 94.81 49 ARG B C 1
ATOM 1850 O O . ARG B 1 49 ? 12.461 -0.154 -15.211 1 94.81 49 ARG B O 1
ATOM 1857 N N . SER B 1 50 ? 14.508 -0.459 -16.031 1 94.81 50 SER B N 1
ATOM 1858 C CA . SER B 1 50 ? 14.023 -1.6 -16.797 1 94.81 50 SER B CA 1
ATOM 1859 C C . SER B 1 50 ? 13.664 -2.77 -15.883 1 94.81 50 SER B C 1
ATOM 1861 O O . SER B 1 50 ? 14.281 -2.949 -14.828 1 94.81 50 SER B O 1
ATOM 1863 N N . ARG B 1 51 ? 12.781 -3.568 -16.359 1 93.62 51 ARG B N 1
ATOM 1864 C CA . ARG B 1 51 ? 12.375 -4.754 -15.609 1 93.62 51 ARG B CA 1
ATOM 1865 C C . ARG B 1 51 ? 13.57 -5.652 -15.312 1 93.62 51 ARG B C 1
ATOM 1867 O O . ARG B 1 51 ? 13.688 -6.188 -14.211 1 93.62 51 ARG B O 1
ATOM 1874 N N . LYS B 1 52 ? 14.375 -5.809 -16.281 1 96 52 LYS B N 1
ATOM 1875 C CA . LYS B 1 52 ? 15.57 -6.637 -16.141 1 96 52 LYS B CA 1
ATOM 1876 C C . LYS B 1 52 ? 16.469 -6.113 -15.016 1 96 52 LYS B C 1
ATOM 1878 O O . LYS B 1 52 ? 16.953 -6.891 -14.195 1 96 52 LYS B O 1
ATOM 1883 N N . THR B 1 53 ? 16.656 -4.84 -14.969 1 96.81 53 THR B N 1
ATOM 1884 C CA . THR B 1 53 ? 17.5 -4.207 -13.953 1 96.81 53 THR B CA 1
ATOM 1885 C C . THR B 1 53 ? 16.875 -4.371 -12.562 1 96.81 53 THR B C 1
ATOM 1887 O O . THR B 1 53 ? 17.578 -4.688 -11.602 1 96.81 53 THR B O 1
ATOM 1890 N N . ILE B 1 54 ? 15.57 -4.176 -12.492 1 97.88 54 ILE B N 1
ATOM 1891 C CA . ILE B 1 54 ? 14.859 -4.316 -11.227 1 97.88 54 ILE B CA 1
ATOM 1892 C C . ILE B 1 54 ? 15.008 -5.746 -10.711 1 97.88 54 ILE B C 1
ATOM 1894 O O . ILE B 1 54 ? 15.375 -5.957 -9.547 1 97.88 54 ILE B O 1
ATOM 1898 N N . LEU B 1 55 ? 14.797 -6.637 -11.625 1 97.81 55 LEU B N 1
ATOM 1899 C CA . LEU B 1 55 ? 14.836 -8.047 -11.242 1 97.81 55 LEU B CA 1
ATOM 1900 C C . LEU B 1 55 ? 16.234 -8.445 -10.789 1 97.81 55 LEU B C 1
ATOM 1902 O O . LEU B 1 55 ? 16.391 -9.164 -9.797 1 97.81 55 LEU B O 1
ATOM 1906 N N . ARG B 1 56 ? 17.219 -8.023 -11.492 1 97.81 56 ARG B N 1
ATOM 1907 C CA . ARG B 1 56 ? 18.594 -8.297 -11.094 1 97.81 56 ARG B CA 1
ATOM 1908 C C . ARG B 1 56 ? 18.875 -7.77 -9.688 1 97.81 56 ARG B C 1
ATOM 1910 O O . ARG B 1 56 ? 19.484 -8.453 -8.867 1 97.81 56 ARG B O 1
ATOM 1917 N N . GLY B 1 57 ? 18.438 -6.535 -9.406 1 97.5 57 GLY B N 1
ATOM 1918 C CA . GLY B 1 57 ? 18.609 -5.953 -8.086 1 97.5 57 GLY B CA 1
ATOM 1919 C C . GLY B 1 57 ? 17.922 -6.738 -6.988 1 97.5 57 GLY B C 1
ATOM 1920 O O . GLY B 1 57 ? 18.484 -6.949 -5.914 1 97.5 57 GLY B O 1
ATOM 1921 N N . ILE B 1 58 ? 16.75 -7.176 -7.262 1 98.25 58 ILE B N 1
ATOM 1922 C CA . ILE B 1 58 ? 15.992 -7.973 -6.309 1 98.25 58 ILE B CA 1
ATOM 1923 C C . ILE B 1 58 ? 16.734 -9.281 -6.02 1 98.25 58 ILE B C 1
ATOM 1925 O O . ILE B 1 58 ? 16.906 -9.656 -4.859 1 98.25 58 ILE B O 1
ATOM 1929 N N . ASN B 1 59 ? 17.219 -9.914 -7.062 1 98.19 59 ASN B N 1
ATOM 1930 C CA . ASN B 1 59 ? 17.875 -11.203 -6.906 1 98.19 59 ASN B CA 1
ATOM 1931 C C . ASN B 1 59 ? 19.188 -11.078 -6.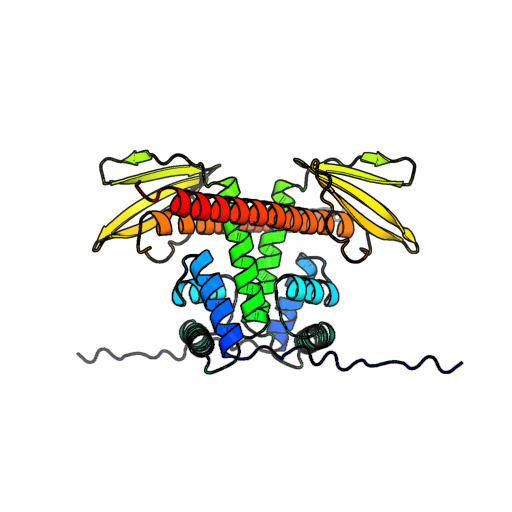137 1 98.19 59 ASN B C 1
ATOM 1933 O O . ASN B 1 59 ? 19.484 -11.898 -5.273 1 98.19 59 ASN B O 1
ATOM 1937 N N . ARG B 1 60 ? 19.953 -10.078 -6.406 1 98 60 ARG B N 1
ATOM 1938 C CA . ARG B 1 60 ? 21.203 -9.844 -5.68 1 98 60 ARG B CA 1
ATOM 1939 C C . ARG B 1 60 ? 20.938 -9.633 -4.195 1 98 60 ARG B C 1
ATOM 1941 O O . ARG B 1 60 ? 21.703 -10.102 -3.35 1 98 60 ARG B O 1
ATOM 1948 N N . ALA B 1 61 ? 19.891 -8.938 -3.916 1 97.69 61 ALA B N 1
ATOM 1949 C CA . ALA B 1 61 ? 19.516 -8.695 -2.525 1 97.69 61 ALA B CA 1
ATOM 1950 C C . ALA B 1 61 ? 19.078 -9.992 -1.844 1 97.69 61 ALA B C 1
ATOM 1952 O O . ALA B 1 61 ? 19.484 -10.266 -0.711 1 97.69 61 ALA B O 1
ATOM 1953 N N . LEU B 1 62 ? 18.344 -10.742 -2.537 1 97.88 62 LEU B N 1
ATOM 1954 C CA . LEU B 1 62 ? 17.828 -11.992 -1.986 1 97.88 62 LEU B CA 1
ATOM 1955 C C . LEU B 1 62 ? 18.953 -12.992 -1.756 1 97.88 62 LEU B C 1
ATOM 1957 O O . LEU B 1 62 ? 18.875 -13.82 -0.846 1 97.88 62 LEU B O 1
ATOM 1961 N N . ASP B 1 63 ? 19.984 -12.891 -2.52 1 96.94 63 ASP B N 1
ATOM 1962 C CA . ASP B 1 63 ? 21.125 -13.797 -2.408 1 96.94 63 ASP B CA 1
ATOM 1963 C C . ASP B 1 63 ? 22.109 -13.32 -1.331 1 96.94 63 ASP B C 1
ATOM 1965 O O . ASP B 1 63 ? 23.094 -14.008 -1.029 1 96.94 63 ASP B O 1
ATOM 1969 N N . GLY B 1 64 ? 21.844 -12.188 -0.84 1 95.62 64 GLY B N 1
ATOM 1970 C CA . GLY B 1 64 ? 22.688 -11.648 0.211 1 95.62 64 GLY B CA 1
ATOM 1971 C C . GLY B 1 64 ? 23.953 -11 -0.317 1 95.62 64 GLY B C 1
ATOM 1972 O O . GLY B 1 64 ? 24.891 -10.719 0.447 1 95.62 64 GLY B O 1
ATOM 1973 N N . GLU B 1 65 ? 24.016 -10.781 -1.616 1 95.56 65 GLU B N 1
ATOM 1974 C CA . GLU B 1 65 ? 25.188 -10.148 -2.213 1 95.56 65 GLU B CA 1
ATOM 1975 C C . GLU B 1 65 ? 25.266 -8.672 -1.834 1 95.56 65 GLU B C 1
ATOM 1977 O O . GLU B 1 65 ? 26.359 -8.109 -1.73 1 95.56 65 GLU B O 1
ATOM 1982 N N . VAL B 1 66 ? 24.094 -8.07 -1.763 1 96.06 66 VAL B N 1
ATOM 1983 C CA . VAL B 1 66 ? 23.984 -6.684 -1.325 1 96.06 66 VAL B CA 1
ATOM 1984 C C . VAL B 1 66 ? 22.875 -6.562 -0.283 1 96.06 66 VAL B C 1
ATOM 1986 O O . VAL B 1 66 ? 21.969 -7.402 -0.223 1 96.06 66 VAL B O 1
ATOM 1989 N N . LYS B 1 67 ? 22.953 -5.562 0.48 1 96.31 67 LYS B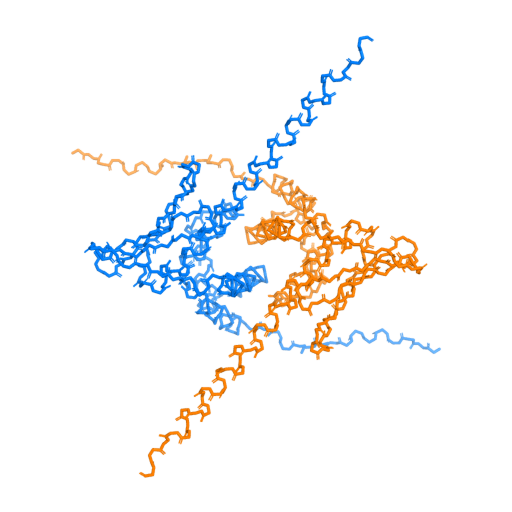 N 1
ATOM 1990 C CA . LYS B 1 67 ? 21.875 -5.316 1.439 1 96.31 67 LYS B CA 1
ATOM 1991 C C . LYS B 1 67 ? 20.594 -4.93 0.73 1 96.31 67 LYS B C 1
ATOM 1993 O O . LYS B 1 67 ? 20.609 -4.152 -0.228 1 96.31 67 LYS B O 1
ATOM 1998 N N . VAL B 1 68 ? 19.516 -5.52 1.21 1 97.31 68 VAL B N 1
ATOM 1999 C CA . VAL B 1 68 ? 18.219 -5.02 0.774 1 97.31 68 VAL B CA 1
ATOM 2000 C C . VAL B 1 68 ? 18.078 -3.553 1.169 1 97.31 68 VAL B C 1
ATOM 2002 O O . VAL B 1 68 ? 18.266 -3.193 2.332 1 97.31 68 VAL B O 1
ATOM 2005 N N . SER B 1 69 ? 17.797 -2.752 0.209 1 97.06 69 SER B N 1
ATOM 2006 C CA . SER B 1 69 ? 17.641 -1.34 0.547 1 97.06 69 SER B CA 1
ATOM 2007 C C . SER B 1 69 ? 16.469 -1.117 1.486 1 97.06 69 SER B C 1
ATOM 2009 O O . SER B 1 69 ? 15.484 -1.864 1.447 1 97.06 69 SER B O 1
ATOM 2011 N N . GLY B 1 70 ? 16.531 -0.098 2.305 1 96.56 70 GLY B N 1
ATOM 2012 C CA . GLY B 1 70 ? 15.43 0.247 3.182 1 96.56 70 GLY B CA 1
ATOM 2013 C C . GLY B 1 70 ? 14.141 0.529 2.434 1 96.56 70 GLY B C 1
ATOM 2014 O O . GLY B 1 70 ? 13.055 0.141 2.881 1 96.56 70 GLY B O 1
ATOM 2015 N N . GLU B 1 71 ? 14.234 1.138 1.284 1 97.25 71 GLU B N 1
ATOM 2016 C CA . GLU B 1 71 ? 13.078 1.466 0.451 1 97.25 71 GLU B CA 1
ATOM 2017 C C . GLU B 1 71 ? 12.391 0.203 -0.06 1 97.25 71 GLU B C 1
ATOM 2019 O O . GLU B 1 71 ? 11.164 0.104 -0.026 1 97.25 71 GLU B O 1
ATOM 2024 N N . LEU B 1 72 ? 13.203 -0.682 -0.497 1 98 72 LEU B N 1
ATOM 2025 C CA . LEU B 1 72 ? 12.656 -1.93 -1.015 1 98 72 LEU B CA 1
ATOM 2026 C C . LEU B 1 72 ? 11.961 -2.719 0.093 1 98 72 LEU B C 1
ATOM 2028 O O . LEU B 1 72 ? 10.875 -3.262 -0.11 1 98 72 LEU B O 1
ATOM 2032 N N . LEU B 1 73 ? 12.594 -2.76 1.183 1 97.31 73 LEU B N 1
ATOM 2033 C CA . LEU B 1 73 ? 12.008 -3.463 2.32 1 97.31 73 LEU B CA 1
ATOM 2034 C C . LEU B 1 73 ? 10.68 -2.832 2.725 1 97.31 73 LEU B C 1
ATOM 2036 O O . LEU B 1 73 ? 9.695 -3.537 2.947 1 97.31 73 LEU B O 1
ATOM 2040 N N . ALA B 1 74 ? 10.641 -1.537 2.799 1 96.69 74 ALA B N 1
ATOM 2041 C CA . ALA B 1 74 ? 9.406 -0.822 3.125 1 96.69 74 ALA B CA 1
ATOM 2042 C C . ALA B 1 74 ? 8.32 -1.118 2.102 1 96.69 74 ALA B C 1
ATOM 2044 O O . ALA B 1 74 ? 7.156 -1.327 2.467 1 96.69 74 ALA B O 1
ATOM 2045 N N . LEU B 1 75 ? 8.68 -1.132 0.875 1 97.38 75 LEU B N 1
ATOM 2046 C CA . LEU B 1 75 ? 7.723 -1.407 -0.188 1 97.38 75 LEU B CA 1
ATOM 2047 C C . LEU B 1 75 ? 7.125 -2.801 -0.033 1 97.38 75 LEU B C 1
ATOM 2049 O O . LEU B 1 75 ? 5.902 -2.967 -0.078 1 97.38 75 LEU B O 1
ATOM 2053 N N . VAL B 1 76 ? 7.949 -3.744 0.166 1 97.25 76 VAL B N 1
ATOM 2054 C CA . VAL B 1 76 ? 7.48 -5.125 0.248 1 97.25 76 VAL B CA 1
ATOM 2055 C C . VAL B 1 76 ? 6.602 -5.301 1.482 1 97.25 76 VAL B C 1
ATOM 2057 O O . VAL B 1 76 ? 5.566 -5.965 1.423 1 97.25 76 VAL B O 1
ATOM 2060 N N . HIS B 1 77 ? 6.988 -4.688 2.561 1 94.56 77 HIS B N 1
ATOM 2061 C CA . HIS B 1 77 ? 6.168 -4.762 3.764 1 94.56 77 HIS B CA 1
ATOM 2062 C C . HIS B 1 77 ? 4.816 -4.078 3.555 1 94.56 77 HIS B C 1
ATOM 2064 O O . HIS B 1 77 ? 3.793 -4.559 4.047 1 94.56 77 HIS B O 1
ATOM 2070 N N . GLN B 1 78 ? 4.832 -3.018 2.861 1 93.56 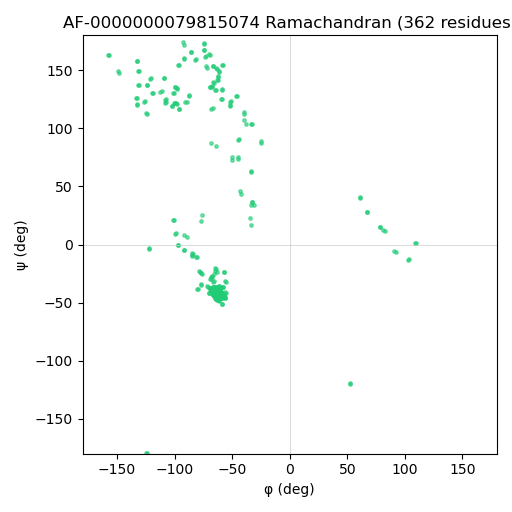78 GLN B N 1
ATOM 2071 C CA . GLN B 1 78 ? 3.57 -2.371 2.521 1 93.56 78 GLN B CA 1
ATOM 2072 C C . GLN B 1 78 ? 2.691 -3.291 1.679 1 93.56 78 GLN B C 1
ATOM 2074 O O . GLN B 1 78 ? 1.472 -3.328 1.859 1 93.56 78 GLN B O 1
ATOM 2079 N N . MET B 1 79 ? 3.326 -4.012 0.815 1 93.31 79 MET B N 1
ATOM 2080 C CA . MET B 1 79 ? 2.572 -4.926 -0.037 1 93.31 79 MET B CA 1
ATOM 2081 C C . MET B 1 79 ? 1.956 -6.051 0.786 1 93.31 79 MET B C 1
ATOM 2083 O O . MET B 1 79 ? 0.848 -6.504 0.494 1 93.31 79 MET B O 1
ATOM 2087 N N . VAL B 1 80 ? 2.672 -6.488 1.755 1 92.44 80 VAL B N 1
ATOM 2088 C CA . VAL B 1 80 ? 2.146 -7.531 2.631 1 92.44 80 VAL B CA 1
ATOM 2089 C C . VAL B 1 80 ? 0.907 -7.016 3.359 1 92.44 80 VAL B C 1
ATOM 2091 O O . VAL B 1 80 ? -0.106 -7.715 3.445 1 92.44 80 VAL B O 1
ATOM 2094 N N . ARG B 1 81 ? 1.017 -5.801 3.871 1 88.94 81 ARG B N 1
ATOM 2095 C CA . ARG B 1 81 ? -0.123 -5.188 4.547 1 88.94 81 ARG B CA 1
ATOM 2096 C C . ARG B 1 81 ? -1.306 -5.035 3.596 1 88.94 81 ARG B C 1
ATOM 2098 O O . ARG B 1 81 ? -2.451 -5.285 3.975 1 88.94 81 ARG B O 1
ATOM 2105 N N . PHE B 1 82 ? -0.995 -4.68 2.447 1 88 82 PHE B N 1
ATOM 2106 C CA . PHE B 1 82 ? -2.004 -4.52 1.408 1 88 82 PHE B CA 1
ATOM 2107 C C . PHE B 1 82 ? -2.697 -5.844 1.115 1 88 82 PHE B C 1
ATOM 2109 O O . PHE B 1 82 ? -3.926 -5.906 1.048 1 88 82 PHE B O 1
ATOM 2116 N N . LYS B 1 83 ? -1.974 -6.805 0.95 1 88.94 83 LYS B N 1
ATOM 2117 C CA . LYS B 1 83 ? -2.537 -8.125 0.693 1 88.94 83 LYS B CA 1
ATOM 2118 C C . LYS B 1 83 ? -3.443 -8.57 1.838 1 88.94 83 LYS B C 1
ATOM 2120 O O . LYS B 1 83 ? -4.52 -9.125 1.605 1 88.94 83 LYS B O 1
ATOM 2125 N N . ARG B 1 84 ? -2.982 -8.398 3.025 1 87.94 84 ARG B N 1
ATOM 2126 C CA . ARG B 1 84 ? -3.779 -8.773 4.188 1 87.94 84 ARG B CA 1
ATOM 2127 C C . ARG B 1 84 ? -5.137 -8.086 4.172 1 87.94 84 ARG B C 1
ATOM 2129 O O . ARG B 1 84 ? -6.16 -8.703 4.461 1 87.94 84 ARG B O 1
ATOM 2136 N N . ARG B 1 85 ? -5.168 -6.906 3.836 1 84.56 85 ARG B N 1
ATOM 2137 C CA . ARG B 1 85 ? -6.418 -6.156 3.748 1 84.56 85 ARG B CA 1
ATOM 2138 C C . ARG B 1 85 ? -7.32 -6.727 2.66 1 84.56 85 ARG B C 1
ATOM 2140 O O . ARG B 1 85 ? -8.531 -6.852 2.854 1 84.56 85 ARG B O 1
ATOM 2147 N N . LEU B 1 86 ? -6.691 -6.973 1.54 1 87.81 86 LEU B N 1
ATOM 2148 C CA . LEU B 1 86 ? -7.465 -7.523 0.434 1 87.81 86 LEU B CA 1
ATOM 2149 C C . LEU B 1 86 ? -8.102 -8.852 0.825 1 87.81 86 LEU B C 1
ATOM 2151 O O . LEU B 1 86 ? -9.266 -9.102 0.509 1 87.81 86 LEU B O 1
ATOM 2155 N N . LEU B 1 87 ? -7.332 -9.617 1.519 1 87.19 87 LEU B N 1
ATOM 2156 C CA . LEU B 1 87 ? -7.848 -10.914 1.942 1 87.19 87 LEU B CA 1
ATOM 2157 C C . LEU B 1 87 ? -8.961 -10.75 2.969 1 87.19 87 LEU B C 1
ATOM 2159 O O . LEU B 1 87 ? -9.922 -11.523 2.979 1 87.19 87 LEU B O 1
ATOM 2163 N N . ASN B 1 88 ? -8.797 -9.82 3.791 1 83.31 88 ASN B N 1
ATOM 2164 C CA . ASN B 1 88 ? -9.844 -9.539 4.766 1 83.31 88 ASN B CA 1
ATOM 2165 C C . ASN B 1 88 ? -11.125 -9.062 4.09 1 83.31 88 ASN B C 1
ATOM 2167 O O . ASN B 1 88 ? -12.227 -9.359 4.555 1 83.31 88 ASN B O 1
ATOM 2171 N N . ASN B 1 89 ? -11.031 -8.32 3.076 1 83.25 89 ASN B N 1
ATOM 2172 C CA . ASN B 1 89 ? -12.18 -7.754 2.375 1 83.25 89 ASN B CA 1
ATOM 2173 C C . ASN B 1 89 ? -12.828 -8.781 1.451 1 83.25 89 ASN B C 1
ATOM 2175 O O . ASN B 1 89 ? -14.055 -8.812 1.319 1 83.25 89 ASN B O 1
ATOM 2179 N N . TYR B 1 90 ? -11.938 -9.586 0.814 1 90.12 90 TYR B N 1
ATOM 2180 C CA . TYR B 1 90 ? -12.461 -10.375 -0.294 1 90.12 90 TYR B CA 1
ATOM 2181 C C . TYR B 1 90 ? -12.227 -11.859 -0.06 1 90.12 90 TYR B C 1
ATOM 2183 O O . TYR B 1 90 ? -12.633 -12.695 -0.874 1 90.12 90 TYR B O 1
ATOM 2191 N N . GLY B 1 91 ? -11.586 -12.242 0.965 1 86.75 91 GLY B N 1
ATOM 2192 C CA . GLY B 1 91 ? -11.203 -13.625 1.207 1 86.75 91 GLY B CA 1
ATOM 2193 C C . GLY B 1 91 ? -12.391 -14.578 1.223 1 86.75 91 GLY B C 1
ATOM 2194 O O . GLY B 1 91 ? -12.242 -15.766 0.924 1 86.75 91 GLY B O 1
ATOM 2195 N N . ASP B 1 92 ? -13.547 -14.016 1.499 1 89.69 92 ASP B N 1
ATOM 2196 C CA . ASP B 1 92 ? -14.727 -14.867 1.641 1 89.69 92 ASP B CA 1
ATOM 2197 C C . ASP B 1 92 ? -15.562 -14.859 0.364 1 89.69 92 ASP B C 1
ATOM 2199 O O . ASP B 1 92 ? -16.688 -15.375 0.347 1 89.69 92 ASP B O 1
ATOM 2203 N N . VAL B 1 93 ? -15 -14.289 -0.627 1 94 93 VAL B N 1
ATOM 2204 C CA . VAL B 1 93 ? -15.703 -14.273 -1.904 1 94 93 VAL B CA 1
ATOM 2205 C C . VAL B 1 93 ? -15.984 -15.703 -2.355 1 94 93 VAL B C 1
ATOM 2207 O O . VAL B 1 93 ? -15.109 -16.578 -2.264 1 94 93 VAL B O 1
ATOM 2210 N N . VAL B 1 94 ? -17.219 -15.922 -2.77 1 95.12 94 VAL B N 1
ATOM 2211 C CA . VAL B 1 94 ? -17.625 -17.234 -3.248 1 95.12 94 VAL B CA 1
ATOM 2212 C C . VAL B 1 94 ? -17.375 -17.344 -4.754 1 95.12 94 VAL B C 1
ATOM 2214 O O . VAL B 1 94 ? -17.891 -16.531 -5.527 1 95.12 94 VAL B O 1
ATOM 2217 N N . TRP B 1 95 ? -16.609 -18.312 -5.086 1 97.12 95 TRP B N 1
ATOM 2218 C CA . TRP B 1 95 ? -16.281 -18.547 -6.488 1 97.12 95 TRP B CA 1
ATOM 2219 C C . TRP B 1 95 ? -17.172 -19.641 -7.074 1 97.12 95 TRP B C 1
ATOM 2221 O O . TRP B 1 95 ? -17.438 -20.656 -6.426 1 97.12 95 TRP B O 1
ATOM 2231 N N . THR B 1 96 ? -17.672 -19.375 -8.227 1 97.75 96 THR B N 1
ATOM 2232 C CA . THR B 1 96 ? -18.438 -20.359 -8.969 1 97.75 96 THR B CA 1
ATOM 2233 C C . THR B 1 96 ? -17.578 -21.016 -10.055 1 97.75 96 THR B C 1
ATOM 2235 O O . THR B 1 96 ? -16.938 -20.312 -10.836 1 97.75 96 THR B O 1
ATOM 2238 N N . GLU B 1 97 ? -17.625 -22.328 -10.055 1 97.38 97 GLU B N 1
ATOM 2239 C CA . GLU B 1 97 ? -16.906 -23.031 -11.109 1 97.38 97 GLU B CA 1
ATOM 2240 C C . GLU B 1 97 ? -17.781 -23.203 -12.352 1 97.38 97 GLU B C 1
ATOM 2242 O O . GLU B 1 97 ? -18.938 -23.625 -12.258 1 97.38 97 GLU B O 1
ATOM 2247 N N . LEU B 1 98 ? -17.203 -22.812 -13.398 1 97.06 98 LEU B N 1
ATOM 2248 C CA . LEU B 1 98 ? -17.922 -22.922 -14.672 1 97.06 98 LEU B CA 1
ATOM 2249 C C . LEU B 1 98 ? -17.594 -24.25 -15.359 1 97.06 98 LEU B C 1
ATOM 2251 O O . LEU B 1 98 ? -16.688 -24.969 -14.922 1 97.06 98 LEU B O 1
ATOM 2255 N N . ASP B 1 99 ? -18.25 -24.562 -16.453 1 96.25 99 ASP B N 1
ATOM 2256 C CA . ASP B 1 99 ? -18.141 -25.844 -17.141 1 96.25 99 ASP B CA 1
ATOM 2257 C C . ASP B 1 99 ? -16.75 -26.016 -17.75 1 96.25 99 ASP B C 1
ATOM 2259 O O . ASP B 1 99 ? -16.25 -27.141 -17.859 1 96.25 99 ASP B O 1
ATOM 2263 N N . ASP B 1 100 ? -16.156 -24.938 -18.047 1 95.75 100 ASP B N 1
ATOM 2264 C CA . ASP B 1 100 ? -14.859 -25.016 -18.703 1 95.75 100 ASP B CA 1
ATOM 2265 C C . ASP B 1 100 ? -13.727 -25.062 -17.672 1 95.75 100 ASP B C 1
ATOM 2267 O O . ASP B 1 100 ? -12.555 -24.953 -18.031 1 95.75 100 ASP B O 1
ATOM 2271 N N . GLY B 1 101 ? -14.102 -25.156 -16.438 1 96.62 101 GLY B N 1
ATOM 2272 C CA . GLY B 1 101 ? -13.109 -25.25 -15.383 1 96.62 101 GLY B CA 1
ATOM 2273 C C . GLY B 1 101 ? -12.734 -23.891 -14.812 1 96.62 101 GLY B C 1
ATOM 2274 O O . GLY B 1 101 ? -11.977 -23.812 -13.844 1 96.62 101 GLY B O 1
ATOM 2275 N N . SER B 1 102 ? -13.258 -22.859 -15.438 1 97.88 102 SER B N 1
ATOM 2276 C CA . SER B 1 102 ? -12.984 -21.516 -14.938 1 97.88 102 SER B CA 1
ATOM 2277 C C . SER B 1 102 ? -13.727 -21.25 -13.633 1 97.88 102 SER B C 1
ATOM 2279 O O . SER B 1 102 ? -14.719 -21.922 -13.328 1 97.88 102 SER B O 1
ATOM 2281 N N . HIS B 1 103 ? -13.148 -20.391 -12.852 1 98.19 103 HIS B N 1
ATOM 2282 C CA . HIS B 1 103 ? -13.805 -19.891 -11.648 1 98.19 103 HIS B CA 1
ATOM 2283 C C . HIS B 1 103 ? -14.172 -18.422 -11.789 1 98.19 103 HIS B C 1
ATOM 2285 O O . HIS B 1 103 ? -13.352 -17.609 -12.227 1 98.19 103 HIS B O 1
ATOM 2291 N N . THR B 1 104 ? -15.383 -18.109 -11.445 1 98.19 104 THR B N 1
ATOM 2292 C CA . THR B 1 104 ? -15.82 -16.734 -11.617 1 98.19 104 THR B CA 1
ATOM 2293 C C . THR B 1 104 ? -16.5 -16.219 -10.352 1 98.19 104 THR B C 1
ATOM 2295 O O . THR B 1 104 ? -17 -17 -9.547 1 98.19 104 THR B O 1
ATOM 2298 N N . ALA B 1 105 ? -16.375 -14.922 -10.117 1 97.88 105 ALA B N 1
ATOM 2299 C CA . ALA B 1 105 ? -17.047 -14.242 -9.008 1 97.88 105 ALA B CA 1
ATOM 2300 C C . ALA B 1 105 ? -17.359 -12.797 -9.367 1 97.88 105 ALA B C 1
ATOM 2302 O O . ALA B 1 105 ? -16.688 -12.195 -10.203 1 97.88 105 ALA B O 1
ATOM 2303 N N . ARG B 1 106 ? -18.406 -12.359 -8.797 1 96.44 106 ARG B N 1
ATOM 2304 C CA . ARG B 1 106 ? -18.719 -10.93 -8.891 1 96.44 106 ARG B CA 1
ATOM 2305 C C . ARG B 1 106 ? -18.281 -10.195 -7.621 1 96.44 106 ARG B C 1
ATOM 2307 O O . ARG B 1 106 ? -18.688 -10.57 -6.516 1 96.44 106 ARG B O 1
ATOM 2314 N N . ILE B 1 107 ? -17.438 -9.242 -7.828 1 94.19 107 ILE B N 1
ATOM 2315 C CA . ILE B 1 107 ? -16.984 -8.414 -6.719 1 94.19 107 ILE B CA 1
ATOM 2316 C C . ILE B 1 107 ? -17.25 -6.941 -7.027 1 94.19 107 ILE B C 1
ATOM 2318 O O . ILE B 1 107 ? -16.625 -6.359 -7.914 1 94.19 107 ILE B O 1
ATOM 2322 N N . GLU B 1 108 ? -18.172 -6.359 -6.25 1 89.12 108 GLU B N 1
ATOM 2323 C CA . GLU B 1 108 ? -18.594 -4.992 -6.535 1 89.12 108 GLU B CA 1
ATOM 2324 C C . GLU B 1 108 ? -19.016 -4.836 -7.996 1 89.12 108 GLU B C 1
ATOM 2326 O O . GLU B 1 108 ? -19.906 -5.543 -8.477 1 89.12 108 GLU B O 1
ATOM 2331 N N . ASP B 1 109 ? -18.375 -3.977 -8.766 1 93.06 109 ASP B N 1
ATOM 2332 C CA . ASP B 1 109 ? -18.797 -3.727 -10.141 1 93.06 109 ASP B CA 1
ATOM 2333 C C . ASP B 1 109 ? -17.922 -4.492 -11.133 1 93.06 109 ASP B C 1
ATOM 2335 O O . ASP B 1 109 ? -17.875 -4.152 -12.32 1 93.06 109 ASP B O 1
ATOM 2339 N N . PHE B 1 110 ? -17.281 -5.539 -10.617 1 96.75 110 PHE B N 1
ATOM 2340 C CA . PHE B 1 110 ? -16.391 -6.309 -11.484 1 96.75 110 PHE B CA 1
ATOM 2341 C C . PHE B 1 110 ? -16.844 -7.766 -11.547 1 96.75 110 PHE B C 1
ATOM 2343 O O . PHE B 1 110 ? -17.328 -8.32 -10.555 1 96.75 110 PHE B O 1
ATOM 2350 N N . ILE B 1 111 ? -16.703 -8.281 -12.711 1 97.62 111 ILE B N 1
ATOM 2351 C CA . ILE B 1 111 ? -16.719 -9.734 -12.867 1 97.62 111 ILE B CA 1
ATOM 2352 C C . ILE B 1 111 ? -15.289 -10.258 -12.984 1 97.62 111 ILE B C 1
ATOM 2354 O O . ILE B 1 111 ? -14.539 -9.828 -13.859 1 97.62 111 ILE B O 1
ATOM 2358 N N . VAL B 1 112 ? -14.938 -11.133 -12.102 1 98 112 VAL B N 1
ATOM 2359 C CA . VAL B 1 112 ? -13.594 -11.711 -12.07 1 98 112 VAL B CA 1
ATOM 2360 C C . VAL B 1 112 ? -13.648 -13.164 -12.523 1 98 112 VAL B C 1
ATOM 2362 O O . VAL B 1 112 ? -14.445 -13.953 -12.008 1 98 112 VAL B O 1
ATOM 2365 N N . THR B 1 113 ? -12.875 -13.469 -13.523 1 98.25 113 THR B N 1
ATOM 2366 C CA . THR B 1 113 ? -12.836 -14.836 -14.016 1 98.25 113 THR B CA 1
ATOM 2367 C C . THR B 1 113 ? -11.398 -15.367 -14.047 1 98.25 113 THR B C 1
ATOM 2369 O O . THR B 1 113 ? -10.508 -14.727 -14.602 1 98.25 113 THR B O 1
ATOM 2372 N N . LEU B 1 114 ? -11.156 -16.438 -13.398 1 98.25 114 LEU B N 1
ATOM 2373 C CA . LEU B 1 114 ? -9.891 -17.172 -13.43 1 98.25 114 LEU B CA 1
ATOM 2374 C C . LEU B 1 114 ? -9.953 -18.312 -14.43 1 98.25 114 LEU B C 1
ATOM 2376 O O . LEU B 1 114 ? -10.727 -19.266 -14.25 1 98.25 114 LEU B O 1
ATOM 2380 N N . VAL B 1 115 ? -9.156 -18.281 -15.438 1 98 115 VAL B N 1
ATOM 2381 C CA . VAL B 1 115 ? -9.234 -19.219 -16.547 1 98 115 VAL B CA 1
ATOM 2382 C C . VAL B 1 115 ? -8.055 -20.188 -16.5 1 98 115 VAL B C 1
ATOM 2384 O O . VAL B 1 115 ? -6.898 -19.766 -16.516 1 98 115 VAL B O 1
ATOM 2387 N N . PRO B 1 116 ? -8.328 -21.484 -16.422 1 97.5 116 PRO B N 1
ATOM 2388 C CA . PRO B 1 116 ? -7.215 -22.438 -16.469 1 97.5 116 PRO B CA 1
ATOM 2389 C C . PRO B 1 116 ? -6.496 -22.453 -17.812 1 97.5 116 PRO B C 1
ATOM 2391 O O . PRO B 1 116 ? -7.137 -22.328 -18.859 1 97.5 116 PRO B O 1
ATOM 2394 N N . LYS B 1 117 ? -5.168 -22.531 -17.688 1 95.56 117 LYS B N 1
ATOM 2395 C CA . LYS B 1 117 ? -4.316 -22.641 -18.875 1 95.56 117 LYS B CA 1
ATOM 2396 C C . LYS B 1 117 ? -3.432 -23.875 -18.812 1 95.56 117 LYS B C 1
ATOM 2398 O O . LYS B 1 117 ? -3.582 -24.703 -17.906 1 95.56 117 LYS B O 1
ATOM 2403 N N . SER B 1 118 ? -2.629 -24.031 -19.859 1 92.69 118 SER B N 1
ATOM 2404 C CA . SER B 1 118 ? -1.762 -25.203 -19.906 1 92.69 118 SER B CA 1
ATOM 2405 C C . SER B 1 118 ? -0.779 -25.203 -18.734 1 92.69 118 SER B C 1
ATOM 2407 O O . SER B 1 118 ? -0.44 -24.156 -18.203 1 92.69 118 SER B O 1
ATOM 2409 N N . LYS B 1 119 ? -0.402 -26.438 -18.297 1 93.62 119 LYS B N 1
ATOM 2410 C CA . LYS B 1 119 ? 0.64 -26.688 -17.312 1 93.62 119 LYS B CA 1
ATOM 2411 C C . LYS B 1 119 ? 0.23 -26.172 -15.93 1 93.62 119 LYS B C 1
ATOM 2413 O O . LYS B 1 119 ? 1.065 -25.672 -15.172 1 93.62 119 LYS B O 1
ATOM 2418 N N . GLY B 1 120 ? -1.119 -26.156 -15.742 1 92.38 120 GLY B N 1
ATOM 2419 C CA . GLY B 1 120 ? -1.606 -25.828 -14.414 1 92.38 120 GLY B CA 1
ATOM 2420 C C . GLY B 1 120 ? -1.572 -24.344 -14.102 1 92.38 120 GLY B C 1
ATOM 2421 O O . GLY B 1 120 ? -1.68 -23.953 -12.945 1 92.38 120 GLY B O 1
ATOM 2422 N N . ARG B 1 121 ? -1.416 -23.562 -15.156 1 95.44 121 ARG B N 1
ATOM 2423 C CA . ARG B 1 121 ? -1.359 -22.109 -14.969 1 95.44 121 ARG B CA 1
ATOM 2424 C C . ARG B 1 121 ? -2.746 -21.5 -15.094 1 95.44 121 ARG B C 1
ATOM 2426 O O . ARG B 1 121 ? -3.688 -22.141 -15.547 1 95.44 121 ARG B O 1
ATOM 2433 N N . TRP B 1 122 ? -2.85 -20.25 -14.516 1 97.06 122 TRP B N 1
ATOM 2434 C CA . TRP B 1 122 ? -4.148 -19.594 -14.484 1 97.06 122 TRP B CA 1
ATOM 2435 C C . TRP B 1 122 ? -4.035 -18.156 -14.977 1 97.06 122 TRP B C 1
ATOM 2437 O O . TRP B 1 122 ? -3.08 -17.438 -14.648 1 97.06 122 TRP B O 1
ATOM 2447 N N . GLN B 1 123 ? -5.027 -17.797 -15.797 1 97.31 123 GLN B N 1
ATOM 2448 C CA . GLN B 1 123 ? -5.156 -16.406 -16.25 1 97.31 123 GLN B CA 1
ATOM 2449 C C . GLN B 1 123 ? -6.211 -15.664 -15.438 1 97.31 123 GLN B C 1
ATOM 2451 O O . GLN B 1 123 ? -7.277 -16.203 -15.148 1 97.31 123 GLN B O 1
ATOM 2456 N N . VAL B 1 124 ? -5.855 -14.438 -15.055 1 96.75 124 VAL B N 1
ATOM 2457 C CA . VAL B 1 124 ? -6.773 -13.602 -14.289 1 96.75 124 VAL B CA 1
ATOM 2458 C C . VAL B 1 124 ? -7.414 -12.562 -15.211 1 96.75 124 VAL B C 1
ATOM 2460 O O . VAL B 1 124 ? -6.719 -11.734 -15.805 1 96.75 124 VAL B O 1
ATOM 2463 N N . ASN B 1 125 ? -8.727 -12.641 -15.305 1 97.12 125 ASN B N 1
ATOM 2464 C CA . ASN B 1 125 ? -9.484 -11.688 -16.109 1 97.12 125 ASN B CA 1
ATOM 2465 C C . ASN B 1 125 ? -10.477 -10.906 -15.25 1 97.12 125 ASN B C 1
ATOM 2467 O O . ASN B 1 125 ? -11.18 -11.477 -14.422 1 97.12 125 ASN B O 1
ATOM 2471 N N . LEU B 1 126 ? -10.438 -9.625 -15.414 1 97.44 126 LEU B N 1
ATOM 2472 C CA . LEU B 1 126 ? -11.406 -8.758 -14.758 1 97.44 126 LEU B CA 1
ATOM 2473 C C . LEU B 1 126 ? -12.141 -7.895 -15.781 1 97.44 126 LEU B C 1
ATOM 2475 O O . LEU B 1 126 ? -11.531 -7.383 -16.719 1 97.44 126 LEU B O 1
ATOM 2479 N N . THR B 1 127 ? -13.453 -7.77 -15.586 1 96.94 127 THR B N 1
ATOM 2480 C CA . THR B 1 127 ? -14.25 -6.867 -16.406 1 96.94 127 THR B CA 1
ATOM 2481 C C . THR B 1 127 ? -15.172 -6.016 -15.547 1 96.94 127 THR B C 1
ATOM 2483 O O . THR B 1 127 ? -15.938 -6.547 -14.742 1 96.94 127 THR B O 1
ATOM 2486 N N . HIS B 1 128 ? -15.086 -4.762 -15.719 1 96.44 128 HIS B N 1
ATOM 2487 C CA . HIS B 1 128 ? -15.953 -3.818 -15.023 1 96.44 128 HIS B CA 1
ATOM 2488 C C . HIS B 1 128 ? -17.297 -3.697 -15.719 1 96.44 128 HIS B C 1
ATOM 2490 O O . HIS B 1 128 ? -17.406 -3.922 -16.922 1 96.44 128 HIS B O 1
ATOM 2496 N N . SER B 1 129 ? -18.281 -3.246 -15.008 1 94.69 129 SER B N 1
ATOM 2497 C CA . SER B 1 129 ? -19.625 -3.084 -15.547 1 94.69 129 SER B CA 1
ATOM 2498 C C . SER B 1 129 ? -19.656 -2.049 -16.672 1 94.69 129 SER B C 1
ATOM 2500 O O . SER B 1 129 ? -20.531 -2.098 -17.531 1 94.69 129 SER B O 1
ATOM 2502 N N . SER B 1 130 ? -18.719 -1.173 -16.688 1 92.38 130 SER B N 1
ATOM 2503 C CA . SER B 1 130 ? -18.625 -0.136 -17.703 1 92.38 130 SER B CA 1
ATOM 2504 C C . SER B 1 130 ? -18 -0.676 -18.984 1 92.38 130 SER B C 1
ATOM 2506 O O . SER B 1 130 ? -17.969 0.018 -20 1 92.38 130 SER B O 1
ATOM 2508 N N . GLY B 1 131 ? -17.453 -1.843 -18.984 1 92.19 131 GLY B N 1
ATOM 2509 C CA . GLY B 1 131 ? -16.75 -2.41 -20.125 1 92.19 131 GLY B CA 1
ATOM 2510 C C . GLY B 1 131 ? -15.25 -2.361 -20 1 92.19 131 GLY B C 1
ATOM 2511 O O . GLY B 1 131 ? -14.531 -3.012 -20.766 1 92.19 131 GLY B O 1
ATOM 2512 N N . TYR B 1 132 ? -14.773 -1.585 -19.031 1 93.38 132 TYR B N 1
ATOM 2513 C CA . TYR B 1 132 ? -13.336 -1.488 -18.781 1 93.38 132 TYR B CA 1
ATOM 2514 C C . TYR B 1 132 ? -12.773 -2.826 -18.328 1 93.38 132 TYR B C 1
ATOM 2516 O O . TYR B 1 132 ? -13.367 -3.5 -17.484 1 93.38 132 TYR B O 1
ATOM 2524 N N . SER B 1 133 ? -11.656 -3.199 -18.938 1 94.31 133 SER B N 1
ATOM 2525 C CA . SER B 1 133 ? -10.906 -4.379 -18.516 1 94.31 133 SER B CA 1
ATOM 2526 C C . SER B 1 133 ? -9.414 -4.07 -18.391 1 94.31 133 SER B C 1
ATOM 2528 O O . SER B 1 133 ? -8.781 -3.652 -19.359 1 94.31 133 SER B O 1
ATOM 2530 N N . PRO B 1 134 ? -8.914 -4.281 -17.203 1 92.38 134 PRO B N 1
ATOM 2531 C CA . PRO B 1 134 ? -7.477 -4.039 -17.078 1 92.38 134 PRO B CA 1
ATOM 2532 C C . PRO B 1 134 ? -6.637 -5.078 -17.812 1 92.38 134 PRO B C 1
ATOM 2534 O O . PRO B 1 134 ? -7.148 -6.133 -18.188 1 92.38 134 PRO B O 1
ATOM 2537 N N . GLN B 1 135 ? -5.379 -4.672 -17.984 1 88.69 135 GLN B N 1
ATOM 2538 C CA . GLN B 1 135 ? -4.438 -5.613 -18.578 1 88.69 135 GLN B CA 1
ATOM 2539 C C . GLN B 1 135 ? -4.27 -6.852 -17.703 1 88.69 135 GLN B C 1
ATOM 2541 O O . GLN B 1 135 ? -4.219 -6.75 -16.469 1 88.69 135 GLN B O 1
ATOM 2546 N N . TRP B 1 136 ? -4.109 -7.918 -18.344 1 89.81 136 TRP B N 1
ATOM 2547 C CA . TRP B 1 136 ? -3.914 -9.18 -17.641 1 89.81 136 TRP B CA 1
ATOM 2548 C C . TRP B 1 136 ? -2.559 -9.203 -16.938 1 89.81 136 TRP B C 1
ATOM 2550 O O . TRP B 1 136 ? -1.547 -8.797 -17.516 1 89.81 136 TRP B O 1
ATOM 2560 N N . PRO B 1 137 ? -2.604 -9.68 -15.703 1 89.5 137 PRO B N 1
ATOM 2561 C CA . PRO B 1 137 ? -1.299 -9.992 -15.117 1 89.5 137 PRO B CA 1
ATOM 2562 C C . PRO B 1 137 ? -0.687 -11.273 -15.688 1 89.5 137 PRO B C 1
ATOM 2564 O O . PRO B 1 137 ? -1.323 -11.969 -16.484 1 89.5 137 PRO B O 1
ATOM 2567 N N . ARG B 1 138 ? 0.552 -11.523 -15.305 1 89.25 138 ARG B N 1
ATOM 2568 C CA . ARG B 1 138 ? 1.187 -12.781 -15.68 1 89.25 138 ARG B CA 1
ATOM 2569 C C . ARG B 1 138 ? 0.381 -13.977 -15.18 1 89.25 138 ARG B C 1
ATOM 2571 O O . ARG B 1 138 ? -0.303 -13.883 -14.156 1 89.25 138 ARG B O 1
ATOM 2578 N N . TRP B 1 139 ? 0.585 -15.016 -15.891 1 92.88 139 TRP B N 1
ATOM 2579 C CA . TRP B 1 139 ? -0.099 -16.234 -15.477 1 92.88 139 TRP B CA 1
ATOM 2580 C C . TRP B 1 139 ? 0.362 -16.672 -14.094 1 92.88 139 TRP B C 1
ATOM 2582 O O . TRP B 1 139 ? 1.553 -16.609 -13.773 1 92.88 139 TRP B O 1
ATOM 2592 N N . GLN B 1 140 ? -0.589 -17.141 -13.375 1 92.94 140 GLN B N 1
ATOM 2593 C CA . GLN B 1 140 ? -0.324 -17.609 -12.016 1 92.94 140 GLN B CA 1
ATOM 2594 C C . GLN B 1 140 ? -0.119 -19.109 -11.969 1 92.94 140 GLN B C 1
ATOM 2596 O O . GLN B 1 140 ? -0.713 -19.844 -12.758 1 92.94 140 GLN B O 1
ATOM 2601 N N . GLU B 1 141 ? 0.628 -19.578 -10.961 1 91.25 141 GLU B N 1
ATOM 2602 C CA . GLU B 1 141 ? 1.09 -20.969 -10.961 1 91.25 141 GLU B CA 1
ATOM 2603 C C . GLU B 1 141 ? 0.106 -21.875 -10.234 1 91.25 141 GLU B C 1
ATOM 2605 O O . GLU B 1 141 ? 0.298 -23.094 -10.188 1 91.25 141 GLU B O 1
ATOM 2610 N N . SER B 1 142 ? -0.922 -21.359 -9.633 1 93.5 142 SER B N 1
ATOM 2611 C CA . SER B 1 142 ? -1.951 -22.125 -8.945 1 93.5 142 SER B CA 1
ATOM 2612 C C . SER B 1 142 ? -3.256 -21.344 -8.844 1 93.5 142 SER B C 1
ATOM 2614 O O . SER B 1 142 ? -3.275 -20.125 -9.062 1 93.5 142 SER B O 1
ATOM 2616 N N . LEU B 1 143 ? -4.305 -22.031 -8.562 1 94.69 143 LEU B N 1
ATOM 2617 C CA . LEU B 1 143 ? -5.598 -21.391 -8.383 1 94.69 143 LEU B CA 1
ATOM 2618 C C . LEU B 1 143 ? -5.562 -20.422 -7.211 1 94.69 143 LEU B C 1
ATOM 2620 O O . LEU B 1 143 ? -6.125 -19.328 -7.285 1 94.69 143 LEU B O 1
ATOM 2624 N N . VAL B 1 144 ? -4.871 -20.797 -6.148 1 92.25 144 VAL B N 1
ATOM 2625 C CA . VAL B 1 144 ? -4.766 -19.953 -4.965 1 92.25 144 VAL B CA 1
ATOM 2626 C C . VAL B 1 144 ? -4.016 -18.656 -5.316 1 92.25 144 VAL B C 1
ATOM 2628 O O . VAL B 1 144 ? -4.457 -17.562 -4.973 1 92.25 144 VAL B O 1
ATOM 2631 N N . ALA B 1 145 ? -2.945 -18.844 -6.043 1 90.56 145 ALA B N 1
ATOM 2632 C CA . ALA B 1 145 ? -2.178 -17.672 -6.48 1 90.56 145 ALA B CA 1
ATOM 2633 C C . ALA B 1 145 ? -3.01 -16.781 -7.395 1 90.56 145 ALA B C 1
ATOM 2635 O O . ALA B 1 145 ? -2.92 -15.555 -7.324 1 90.56 145 ALA B O 1
ATOM 2636 N N . ALA B 1 146 ? -3.818 -17.375 -8.211 1 95.12 146 ALA B N 1
ATOM 2637 C CA . ALA B 1 146 ? -4.668 -16.625 -9.133 1 95.12 146 ALA B CA 1
ATOM 2638 C C . ALA B 1 146 ? -5.711 -15.812 -8.375 1 95.12 146 ALA B C 1
ATOM 2640 O O . ALA B 1 146 ? -5.977 -14.656 -8.719 1 95.12 146 ALA B O 1
ATOM 2641 N N . LYS B 1 147 ? -6.297 -16.453 -7.395 1 94.5 147 LYS B N 1
ATOM 2642 C CA . LYS B 1 147 ? -7.266 -15.727 -6.574 1 94.5 147 LYS B CA 1
ATOM 2643 C C . LYS B 1 147 ? -6.625 -14.523 -5.887 1 94.5 147 LYS B C 1
ATOM 2645 O O . LYS B 1 147 ? -7.184 -13.43 -5.895 1 94.5 147 LYS B O 1
ATOM 2650 N N . ASN B 1 148 ? -5.488 -14.734 -5.352 1 90.5 148 ASN B N 1
ATOM 2651 C CA . ASN B 1 148 ? -4.77 -13.641 -4.707 1 90.5 148 ASN B CA 1
ATOM 2652 C C . ASN B 1 148 ? -4.449 -12.523 -5.691 1 90.5 148 ASN B C 1
ATOM 2654 O O . ASN B 1 148 ? -4.656 -11.344 -5.395 1 90.5 148 ASN B O 1
ATOM 2658 N N . MET B 1 149 ? -3.971 -12.883 -6.816 1 91.69 149 MET B N 1
ATOM 2659 C CA . MET B 1 149 ? -3.621 -11.898 -7.836 1 91.69 149 MET B CA 1
ATOM 2660 C C . MET B 1 149 ? -4.863 -11.18 -8.352 1 91.69 149 MET B C 1
ATOM 2662 O O . MET B 1 149 ? -4.801 -10 -8.711 1 91.69 149 MET B O 1
ATOM 2666 N N . ALA B 1 150 ? -5.949 -11.898 -8.359 1 95.5 150 ALA B N 1
ATOM 2667 C CA . ALA B 1 150 ? -7.211 -11.281 -8.773 1 95.5 150 ALA B CA 1
ATOM 2668 C C . ALA B 1 150 ? -7.559 -10.094 -7.879 1 95.5 150 ALA B C 1
ATOM 2670 O O . ALA B 1 150 ? -7.996 -9.047 -8.367 1 95.5 150 ALA B O 1
ATOM 2671 N N . PHE B 1 151 ? -7.352 -10.281 -6.621 1 92.75 151 PHE B N 1
ATOM 2672 C CA . PHE B 1 151 ? -7.676 -9.203 -5.691 1 92.75 151 PHE B CA 1
ATOM 2673 C C . PHE B 1 151 ? -6.742 -8.016 -5.891 1 92.75 151 PHE B C 1
ATOM 2675 O O . PHE B 1 151 ? -7.172 -6.863 -5.812 1 92.75 151 PHE B O 1
ATOM 2682 N N . VAL B 1 152 ? -5.5 -8.273 -6.145 1 89.19 152 VAL B N 1
ATOM 2683 C CA . VAL B 1 152 ? -4.543 -7.203 -6.414 1 89.19 152 VAL B CA 1
ATOM 2684 C C . VAL B 1 152 ? -4.93 -6.473 -7.699 1 89.19 152 VAL B C 1
ATOM 2686 O O . VAL B 1 152 ? -4.938 -5.242 -7.742 1 89.19 152 VAL B O 1
ATOM 2689 N N . THR B 1 153 ? -5.223 -7.254 -8.68 1 92.38 153 THR B N 1
ATOM 2690 C CA . THR B 1 153 ? -5.613 -6.684 -9.969 1 92.38 153 THR B CA 1
ATOM 2691 C C . THR B 1 153 ? -6.887 -5.855 -9.836 1 92.38 153 THR B C 1
ATOM 2693 O O . THR B 1 153 ? -7.004 -4.785 -10.43 1 92.38 153 THR B O 1
ATOM 2696 N N . LEU B 1 154 ? -7.805 -6.379 -9.062 1 92.62 154 LEU B N 1
ATOM 2697 C CA . LEU B 1 154 ? -9.047 -5.66 -8.781 1 92.62 154 LEU B CA 1
ATOM 2698 C C . LEU B 1 154 ? -8.75 -4.312 -8.133 1 92.62 154 LEU B C 1
ATOM 2700 O O . LEU B 1 154 ? -9.281 -3.283 -8.562 1 92.62 154 LEU B O 1
ATOM 2704 N N . ASP B 1 155 ? -7.992 -4.371 -7.156 1 87.25 155 ASP B N 1
ATOM 2705 C CA . ASP B 1 155 ? -7.633 -3.141 -6.461 1 87.25 155 ASP B CA 1
ATOM 2706 C C . ASP B 1 155 ? -7 -2.133 -7.418 1 87.25 155 ASP B C 1
ATOM 2708 O O . ASP B 1 155 ? -7.305 -0.94 -7.363 1 87.25 155 ASP B O 1
ATOM 2712 N N . ASN B 1 156 ? -6.074 -2.596 -8.227 1 87.62 156 ASN B N 1
ATOM 2713 C CA . ASN B 1 156 ? -5.449 -1.735 -9.227 1 87.62 156 ASN B CA 1
ATOM 2714 C C . ASN B 1 156 ? -6.488 -1.126 -10.164 1 87.62 156 ASN B C 1
ATOM 2716 O O . ASN B 1 156 ? -6.418 0.06 -10.492 1 87.62 156 ASN B O 1
ATOM 2720 N N . ALA B 1 157 ? -7.348 -1.913 -10.555 1 91.38 157 ALA B N 1
ATOM 2721 C CA . ALA B 1 157 ? -8.391 -1.464 -11.469 1 91.38 157 ALA B CA 1
ATOM 2722 C C . ALA B 1 157 ? -9.289 -0.416 -10.812 1 91.38 157 ALA B C 1
ATOM 2724 O O . ALA B 1 157 ? -9.617 0.602 -11.43 1 91.38 157 ALA B O 1
ATOM 2725 N N . GLN B 1 158 ? -9.672 -0.72 -9.625 1 89.12 158 GLN B N 1
ATOM 2726 C CA . GLN B 1 158 ? -10.492 0.233 -8.883 1 89.12 158 GLN B CA 1
ATOM 2727 C C . GLN B 1 158 ? -9.773 1.568 -8.719 1 89.12 158 GLN B C 1
ATOM 2729 O O . GLN B 1 158 ? -10.375 2.629 -8.875 1 89.12 158 GLN B O 1
ATOM 2734 N N . ASN B 1 159 ? -8.539 1.492 -8.398 1 87.75 159 ASN B N 1
ATOM 2735 C CA . ASN B 1 159 ? -7.746 2.709 -8.258 1 87.75 159 ASN B CA 1
ATOM 2736 C C . ASN B 1 159 ? -7.684 3.496 -9.562 1 87.75 159 ASN B C 1
ATOM 2738 O O . ASN B 1 159 ? -7.762 4.727 -9.555 1 87.75 159 ASN B O 1
ATOM 2742 N N . TRP B 1 160 ? -7.445 2.809 -10.586 1 87.62 160 TRP B N 1
ATOM 2743 C CA . TRP B 1 160 ? -7.402 3.455 -11.891 1 87.62 160 TRP B CA 1
ATOM 2744 C C . TRP B 1 160 ? -8.719 4.172 -12.188 1 87.62 160 TRP B C 1
ATOM 2746 O O . TRP B 1 160 ? -8.719 5.32 -12.633 1 87.62 160 TRP B O 1
ATOM 2756 N N . LEU B 1 161 ? -9.789 3.539 -11.922 1 89.19 161 LEU B N 1
ATOM 2757 C CA . LEU B 1 161 ? -11.102 4.129 -12.156 1 89.19 161 LEU B CA 1
ATOM 2758 C C . LEU B 1 161 ? -11.297 5.375 -11.297 1 89.19 161 LEU B C 1
ATOM 2760 O O . LEU B 1 161 ? -11.844 6.379 -11.766 1 89.19 161 LEU B O 1
ATOM 2764 N N . LEU B 1 162 ? -10.852 5.277 -10.086 1 86.25 162 LEU B N 1
ATOM 2765 C CA . LEU B 1 162 ? -10.961 6.422 -9.188 1 86.25 162 LEU B CA 1
ATOM 2766 C C . LEU B 1 162 ? -10.102 7.582 -9.68 1 86.25 162 LEU B C 1
ATOM 2768 O O . LEU B 1 162 ? -10.516 8.742 -9.617 1 86.25 162 LEU B O 1
ATOM 2772 N N . GLU B 1 163 ? -8.93 7.289 -10.117 1 85.06 163 GLU B N 1
ATOM 2773 C CA . GLU B 1 163 ? -8.047 8.32 -10.664 1 85.06 163 GLU B CA 1
ATOM 2774 C C . GLU B 1 163 ? -8.68 9 -11.875 1 85.06 163 GLU B C 1
ATOM 2776 O O . GLU B 1 163 ? -8.594 10.219 -12.031 1 85.06 163 GLU B O 1
ATOM 2781 N N . LEU B 1 164 ? -9.242 8.203 -12.703 1 85.19 164 LEU B N 1
ATOM 2782 C CA . LEU B 1 164 ? -9.914 8.734 -13.883 1 85.19 164 LEU B CA 1
ATOM 2783 C C . LEU B 1 164 ? -11.047 9.68 -13.484 1 85.19 164 LEU B C 1
ATOM 2785 O O . LEU B 1 164 ? -11.211 10.742 -14.086 1 85.19 164 LEU B O 1
ATOM 2789 N N . GLU B 1 165 ? -11.789 9.297 -12.531 1 84.69 165 GLU B N 1
ATOM 2790 C CA . GLU B 1 165 ? -12.883 10.125 -12.031 1 84.69 165 GLU B CA 1
ATOM 2791 C C . GLU B 1 165 ? -12.367 11.445 -11.461 1 84.69 165 GLU B C 1
ATOM 2793 O O . GLU B 1 165 ? -12.961 12.5 -11.695 1 84.69 165 GLU B O 1
ATOM 2798 N N . GLU B 1 166 ? -11.305 11.367 -10.734 1 81.56 166 GLU B N 1
ATOM 2799 C CA . GLU B 1 166 ? -10.703 12.562 -10.156 1 81.56 166 GLU B CA 1
ATOM 2800 C C . GLU B 1 166 ? -10.234 13.523 -11.25 1 81.56 166 GLU B C 1
ATOM 2802 O O . GLU B 1 166 ? -10.398 14.742 -11.125 1 81.56 166 GLU B O 1
ATOM 2807 N N . GLN B 1 167 ? -9.633 12.953 -12.211 1 82.31 167 GLN B N 1
ATOM 2808 C CA . GLN B 1 167 ? -9.148 13.773 -13.312 1 82.31 167 GLN B CA 1
ATOM 2809 C C . GLN B 1 167 ? -10.297 14.445 -14.055 1 82.31 167 GLN B C 1
ATOM 2811 O O . GLN B 1 167 ? -10.219 15.625 -14.406 1 82.31 167 GLN B O 1
ATOM 2816 N N . GLN B 1 168 ? -11.344 13.734 -14.227 1 84.56 168 GLN B N 1
ATOM 2817 C CA . GLN B 1 168 ? -12.516 14.281 -14.906 1 84.56 168 GLN B CA 1
ATOM 2818 C C . GLN B 1 168 ? -13.164 15.391 -14.086 1 84.56 168 GLN B C 1
ATOM 2820 O O . GLN B 1 168 ? -13.586 16.406 -14.633 1 84.56 168 GLN B O 1
ATOM 2825 N N . THR B 1 169 ? -13.18 15.172 -12.82 1 83.25 169 THR B N 1
ATOM 2826 C CA . THR B 1 169 ? -13.75 16.188 -11.938 1 83.25 169 THR B CA 1
ATOM 2827 C C . THR B 1 169 ? -12.883 17.438 -11.914 1 83.25 169 THR B C 1
ATOM 2829 O O . THR B 1 169 ? -13.398 18.562 -11.922 1 83.25 169 THR B O 1
ATOM 2832 N N . ARG B 1 170 ? -11.641 17.297 -11.898 1 80.12 170 ARG B N 1
ATOM 2833 C CA . ARG B 1 170 ? -10.719 18.438 -11.922 1 80.12 170 ARG B CA 1
ATOM 2834 C C . ARG B 1 170 ? -10.836 19.203 -13.227 1 80.12 170 ARG B C 1
ATOM 2836 O O . ARG B 1 170 ? -10.805 20.438 -13.234 1 80.12 170 ARG B O 1
ATOM 2843 N N . GLU B 1 171 ? -10.883 18.484 -14.234 1 80.81 171 GLU B N 1
ATOM 2844 C CA . GLU B 1 171 ? -11.023 19.125 -15.547 1 80.81 171 GLU B CA 1
ATOM 2845 C C . GLU B 1 171 ? -12.352 19.859 -15.672 1 80.81 171 GLU B C 1
ATOM 2847 O O . GLU B 1 171 ? -12.406 20.969 -16.203 1 80.81 171 GLU B O 1
ATOM 2852 N N . ALA B 1 172 ? -13.328 19.219 -15.141 1 81.44 172 ALA B N 1
ATOM 2853 C CA . ALA B 1 172 ? -14.648 19.859 -15.156 1 81.44 172 ALA B CA 1
ATOM 2854 C C . ALA B 1 172 ? -14.656 21.125 -14.305 1 81.44 172 ALA B C 1
ATOM 2856 O O . ALA B 1 172 ? -15.25 22.141 -14.688 1 81.44 172 ALA B O 1
ATOM 2857 N N . SER B 1 173 ? -14 21.016 -13.203 1 76.5 173 SER B N 1
ATOM 2858 C CA . SER B 1 173 ? -13.938 22.156 -12.312 1 76.5 173 SER B CA 1
ATOM 2859 C C . SER B 1 173 ? -13.086 23.281 -12.906 1 76.5 173 SER B C 1
ATOM 2861 O O . SER B 1 173 ? -13.391 24.453 -12.727 1 76.5 173 SER B O 1
ATOM 2863 N N . SER B 1 174 ? -12.07 22.875 -13.539 1 74.94 174 SER B N 1
ATOM 2864 C CA . SER B 1 174 ? -11.227 23.859 -14.195 1 74.94 174 SER B CA 1
ATOM 2865 C C . SER B 1 174 ? -11.961 24.547 -15.352 1 74.94 174 SER B C 1
ATOM 2867 O O . SER B 1 174 ? -11.836 25.75 -15.547 1 74.94 174 SER B O 1
ATOM 2869 N N . LEU B 1 175 ? -12.656 23.766 -16.031 1 72.81 175 LEU B N 1
ATOM 2870 C CA . LEU B 1 175 ? -13.438 24.297 -17.156 1 72.81 175 LEU B CA 1
ATOM 2871 C C . LEU B 1 175 ? -14.562 25.188 -16.641 1 72.81 175 LEU B C 1
ATOM 2873 O O . LEU B 1 175 ? -14.852 26.234 -17.234 1 72.81 175 LEU B O 1
ATOM 2877 N N . ALA B 1 176 ? -15.195 24.797 -15.539 1 73.44 176 ALA B N 1
ATOM 2878 C CA . ALA B 1 176 ? -16.25 25.609 -14.938 1 73.44 176 ALA B CA 1
ATOM 2879 C C . ALA B 1 176 ? -15.711 26.922 -14.398 1 73.44 176 ALA B C 1
ATOM 2881 O O . ALA B 1 176 ? -16.375 27.953 -14.477 1 73.44 176 ALA B O 1
ATOM 2882 N N . SER B 1 177 ? -14.562 26.859 -13.891 1 72.44 177 SER B N 1
ATOM 2883 C CA . SER B 1 177 ? -13.938 28.078 -13.383 1 72.44 177 SER B CA 1
ATOM 2884 C C . SER B 1 177 ? -13.57 29.031 -14.516 1 72.44 177 SER B C 1
ATOM 2886 O O . SER B 1 177 ? -13.625 30.25 -14.352 1 72.44 177 SER B O 1
ATOM 2888 N N . LEU B 1 178 ? -13.289 28.531 -15.633 1 70.12 178 LEU B N 1
ATOM 2889 C CA . LEU B 1 178 ? -12.969 29.344 -16.797 1 70.12 178 LEU B CA 1
ATOM 2890 C C . LEU B 1 178 ? -14.227 29.938 -17.406 1 70.12 178 LEU B C 1
ATOM 2892 O O . LEU B 1 178 ? -14.195 31.031 -17.984 1 70.12 178 LEU B O 1
ATOM 2896 N N . CYS B 1 179 ? -15.25 29.234 -17.359 1 68.88 179 CYS B N 1
ATOM 2897 C CA . CYS B 1 179 ? -16.5 29.703 -17.938 1 68.88 179 CYS B CA 1
ATOM 2898 C C . CYS B 1 179 ? -17.156 30.734 -17.047 1 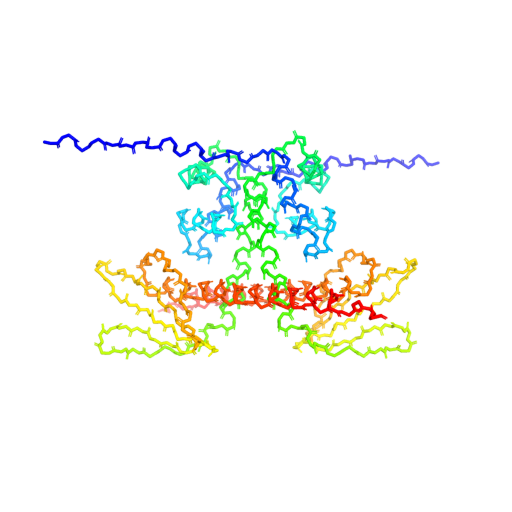68.88 179 CYS B C 1
ATOM 2900 O O . CYS B 1 179 ? -18.078 31.438 -17.469 1 68.88 179 CYS B O 1
ATOM 2902 N N . THR B 1 180 ? -16.938 30.766 -15.773 1 59.41 180 THR B N 1
ATOM 2903 C CA . THR B 1 180 ? -17.531 31.766 -14.891 1 59.41 180 THR B CA 1
ATOM 2904 C C . THR B 1 180 ? -16.812 33.094 -15.023 1 59.41 180 THR B C 1
ATOM 2906 O O . THR B 1 180 ? -16.828 33.906 -14.094 1 59.41 180 THR B O 1
ATOM 2909 N N . PHE B 1 181 ? -16.094 33.375 -16.078 1 53.19 181 PHE B N 1
ATOM 2910 C CA . PHE B 1 181 ? -15.703 34.75 -16.266 1 53.19 181 PHE B CA 1
ATOM 2911 C C . PHE B 1 181 ? -16.922 35.625 -16.594 1 53.19 181 PHE B C 1
ATOM 2913 O O . PHE B 1 181 ? -17.766 35.25 -17.406 1 53.19 181 PHE B O 1
ATOM 2920 N N . PRO B 1 182 ? -17.172 36.625 -15.57 1 52.41 182 PRO B N 1
ATOM 2921 C CA . PRO B 1 182 ? -18.234 37.594 -15.812 1 52.41 182 PRO B CA 1
ATOM 2922 C C . PRO B 1 182 ? -18.188 38.188 -17.219 1 52.41 182 PRO B C 1
ATOM 2924 O O . PRO B 1 182 ? -17.109 38.312 -17.812 1 52.41 182 PRO B O 1
ATOM 2927 N N . SER B 1 183 ? -19.375 38.125 -17.953 1 39.78 183 SER B N 1
ATOM 2928 C CA . SER B 1 183 ? -19.547 39.188 -18.953 1 39.78 183 SER B CA 1
ATOM 2929 C C . SER B 1 183 ? -19.266 40.562 -18.375 1 39.78 183 SER B C 1
ATOM 2931 O O . SER B 1 183 ? -19.609 40.844 -17.219 1 39.78 183 SER B O 1
#

Secondary structure (DSSP, 8-state):
----------------HHHHHHHHHHHHHHHT--HHHHHHHHHHTT--S-HHHHHHHHHHHHTTSSPPPHHHHHHHHHHHHHHHHHHHHHTTPPPEEPTTS-EEEEETTEEEEEEE-GGG-EEEEEEETTS--PPPPPPBSSHHHHHHHHHHHHHHHHHHHHHHHHHHHHHHHHHHHHH----/----------------HHHHHHHHHHHHHHHT--HHHHHHHHHHTT--S-HHHHHHHHHHHHTTSSPPPHHHHHHHHHHHHHHHHHHHHHTTPPPEEPTTS-EEEEETTEEEEEEE-GGG-EEEEEEETTS--PPPPPPBSSHHHHHHHHHHHHHHHHHHHHHHHHHHHHHHHHHHHHHT---

Foldseek 3Di:
DPPPPCPPCCVVPPQALQNQLVLLVVLCVLLVHDLLRVLVVCVVVPPPDDSVVSSVVNVCSNVSVDHDDPVNSVVSVVVSVVLVVLCVVPVPFDWDADPQRKTWGDDPQKIWIWHADPPQWIKIWIAGVVRDTDDTDDIHNHPVRNVSVNSVVVVVVVVVVVVVVVVVVVVVVVVVVVVPPDD/DPPPPPPPCCVVPPQALQNQLVLLVVLCVLLVHDLLRVLVVCVVVPPPDDSVVSSVVNVCSNVSVDHDDPVNSVVSVVVSVVLVVLCVVCVPFDWDQDPQRKTWGDDDQKIWIWHADPPQWIKIWIAGVVGDTDDIDDIHNHPVRNVSVNSVRVVVVVVVVVVVVVVVVVVVVVVVVVVPPDD

Sequence (366 aa):
MNVLDEDELVFGNERTAEDLAADMRRALANLQWTPVDLADRMVSLGDYRSRKTILRGINRALDGEVKVSGELLALVHQMVRFKRRLLNNYGDVVWTELDDGSHTARIEDFIVTLVPKSKGRWQVNLTHSSGYSPQWPRWQESLVAAKNMAFVTLDNAQNWLLELEEQQTREASSLASLCTFPSMNVLDEDELVFGNERTAEDLAADMRRALANLQWTPVDLADRMVSLGDYRSRKTILRGINRALDGEVKVSGELLALVHQMVRFKRRLLNNYGDVVWTELDDGSHTARIEDFIVTLVPKSKGRWQVNLTHSSGYSPQWPRWQESLVAAKNMAFVTLDNAQNWLLELEEQQTREASSLASLCTFPS

Nearest PDB structures (foldseek):
  3dqg-assembly2_D  TM=4.881E-01  e=1.053E+00  Caenorhabditis elegans
  1n5b-assembly1_A  TM=5.732E-01  e=6.433E+00  Yersinia enterocolitica
  4r5j-assembly2_B-2  TM=3.333E-01  e=1.585E+00  Escherichia coli K-12
  3h0x-assembly1_A  TM=3.066E-01  e=3.385E+00  Saccharomyces cerevisiae
  1yuw-assembly1_A  TM=2.392E-01  e=3.385E+00  Bos taurus

pLDDT: mean 87.15, std 16.91, range [26.14, 98.25]

Radius of gyration: 23.36 Å; Cα contacts (8 Å, |Δi|>4): 432; chains: 2; bounding box: 46×81×80 Å

Solvent-accessible surface area (backbone atoms only — not comparable to full-atom values): 20150 Å² total; per-residue (Å²): 135,84,82,74,78,74,75,71,75,75,71,61,82,73,78,48,28,54,56,41,14,51,53,50,52,50,47,30,57,74,60,69,45,52,68,65,52,53,29,51,50,36,44,75,35,57,20,77,62,54,61,68,59,46,35,51,54,50,50,37,15,59,69,35,76,37,61,54,50,41,45,49,45,17,38,51,43,49,48,41,53,49,48,52,50,47,42,71,73,48,60,79,63,70,69,43,76,46,96,84,64,23,35,34,36,76,55,91,64,28,43,36,37,39,37,72,46,78,94,58,22,21,39,46,43,51,37,36,81,86,68,54,56,67,81,65,61,76,71,21,80,29,71,68,51,27,54,56,48,40,51,53,51,46,51,51,46,52,48,50,52,50,49,52,51,51,51,51,50,49,50,49,49,51,50,51,59,61,65,65,57,81,130,134,83,80,74,79,73,75,70,75,74,73,62,80,72,77,46,28,56,57,41,13,50,52,49,50,51,45,31,57,73,59,68,47,53,67,64,54,51,32,51,49,34,44,76,35,56,20,78,62,53,61,68,58,44,34,51,54,51,49,39,14,60,72,35,76,37,61,55,49,42,46,50,46,18,38,51,44,47,49,41,53,49,48,53,50,46,42,71,74,47,61,79,64,69,69,44,75,44,95,86,65,23,36,33,36,77,55,92,63,27,43,36,36,39,38,72,46,79,95,58,22,22,39,46,43,49,36,34,81,86,68,54,56,68,80,66,63,77,71,21,80,29,71,67,51,28,55,55,47,41,51,53,51,46,51,51,46,54,48,52,52,51,50,53,50,50,52,51,49,49,51,50,50,52,50,50,60,61,63,65,57,78,130